Protein AF-A0A961IC25-F1 (afdb_monomer)

Mean predicted aligned error: 10.88 Å

Structure (mmCIF, N/CA/C/O backbone):
data_AF-A0A961IC25-F1
#
_entry.id   AF-A0A961IC25-F1
#
loop_
_atom_site.group_PDB
_atom_site.id
_atom_site.type_symbol
_atom_site.label_atom_id
_atom_site.label_alt_id
_atom_site.label_comp_id
_atom_site.label_asym_id
_atom_site.label_entity_id
_atom_site.label_seq_id
_atom_site.pdbx_PDB_ins_code
_atom_site.Cartn_x
_atom_site.Cartn_y
_atom_site.Cartn_z
_atom_site.occupancy
_atom_site.B_iso_or_equiv
_atom_site.auth_seq_id
_atom_site.auth_comp_id
_atom_site.auth_asym_id
_atom_site.auth_atom_id
_atom_site.pdbx_PDB_model_num
ATOM 1 N N . MET A 1 1 ? 51.598 15.477 44.877 1.00 35.56 1 MET A N 1
ATOM 2 C CA . MET A 1 1 ? 51.526 14.150 44.216 1.00 35.56 1 MET A CA 1
ATOM 3 C C . MET A 1 1 ? 50.672 13.229 45.080 1.00 35.56 1 MET A C 1
ATOM 5 O O . MET A 1 1 ? 50.809 13.358 46.282 1.00 35.56 1 MET A O 1
ATOM 9 N N . SER A 1 2 ? 49.861 12.345 44.473 1.00 30.73 2 SER A N 1
ATOM 10 C CA . SER A 1 2 ? 49.174 11.155 45.052 1.00 30.73 2 SER A CA 1
ATOM 11 C C . SER A 1 2 ? 48.308 11.332 46.328 1.00 30.73 2 SER A C 1
ATOM 13 O O . SER A 1 2 ? 48.779 11.825 47.337 1.00 30.73 2 SER A O 1
ATOM 15 N N . ALA A 1 3 ? 46.997 11.025 46.333 1.00 29.55 3 ALA A N 1
ATOM 16 C CA . ALA A 1 3 ? 46.368 9.680 46.259 1.00 29.55 3 ALA A CA 1
ATOM 17 C C . ALA A 1 3 ? 46.709 8.825 47.508 1.00 29.55 3 ALA A C 1
ATOM 19 O O . ALA A 1 3 ? 47.882 8.725 47.832 1.00 29.55 3 ALA A O 1
ATOM 20 N N . LYS A 1 4 ? 45.820 8.154 48.261 1.00 30.17 4 LYS A N 1
ATOM 21 C CA . LYS A 1 4 ? 44.437 7.609 48.127 1.00 30.17 4 LYS A CA 1
ATOM 22 C C . LYS A 1 4 ? 43.844 7.472 49.563 1.00 30.17 4 LYS A C 1
ATOM 24 O O . LYS A 1 4 ? 44.615 7.568 50.506 1.00 30.17 4 LYS A O 1
ATOM 29 N N . SER A 1 5 ? 42.568 7.181 49.858 1.00 30.42 5 SER A N 1
ATOM 30 C CA . SER A 1 5 ? 41.287 7.101 49.113 1.00 30.42 5 SER A CA 1
ATOM 31 C C . SER A 1 5 ? 40.130 6.889 50.111 1.00 30.42 5 SER A C 1
ATOM 33 O O . SER A 1 5 ? 40.341 6.208 51.110 1.00 30.42 5 SER A O 1
ATOM 35 N N . SER A 1 6 ? 38.904 7.333 49.805 1.00 28.69 6 SER A N 1
ATOM 36 C CA . SER A 1 6 ? 37.678 6.960 50.538 1.00 28.69 6 SER A CA 1
ATOM 37 C C . SER A 1 6 ? 36.823 5.965 49.739 1.00 28.69 6 SER A C 1
ATOM 39 O O . SER A 1 6 ? 36.589 6.138 48.542 1.00 28.69 6 SER A O 1
ATOM 41 N N . THR A 1 7 ? 36.353 4.899 50.389 1.00 30.69 7 THR A N 1
ATOM 42 C CA . THR A 1 7 ? 35.460 3.891 49.796 1.00 30.69 7 THR A CA 1
ATOM 43 C C . THR A 1 7 ? 34.004 4.336 49.896 1.00 30.69 7 THR A C 1
ATOM 45 O O . THR A 1 7 ? 33.362 4.193 50.934 1.00 30.69 7 THR A O 1
ATOM 48 N N . ALA A 1 8 ? 33.470 4.873 48.799 1.00 30.66 8 ALA A N 1
ATOM 49 C CA . ALA A 1 8 ? 32.062 5.239 48.703 1.00 30.66 8 ALA A CA 1
ATOM 50 C C . ALA A 1 8 ? 31.145 4.010 48.551 1.00 30.66 8 ALA A C 1
ATOM 52 O O . ALA A 1 8 ? 31.477 3.034 47.874 1.00 30.66 8 ALA A O 1
ATOM 53 N N . SER A 1 9 ? 29.963 4.115 49.162 1.00 28.19 9 SER A N 1
ATOM 54 C CA . SER A 1 9 ? 28.825 3.204 49.011 1.00 28.19 9 SER A CA 1
ATOM 55 C C . SER A 1 9 ? 28.542 2.857 47.542 1.00 28.19 9 SER A C 1
ATOM 57 O O . SER A 1 9 ? 28.433 3.746 46.697 1.00 28.19 9 SER A O 1
ATOM 59 N N . LYS A 1 10 ? 28.369 1.562 47.241 1.00 30.95 10 LYS A N 1
ATOM 60 C CA . LYS A 1 10 ? 27.842 1.109 45.947 1.00 30.95 10 LYS A CA 1
ATOM 61 C C . LYS A 1 10 ? 26.323 1.263 45.935 1.00 30.95 10 LYS A C 1
ATOM 63 O O . LYS A 1 10 ? 25.601 0.321 46.255 1.00 30.95 10 LYS A O 1
ATOM 68 N N . THR A 1 11 ? 25.839 2.424 45.512 1.00 32.59 11 THR A N 1
ATOM 69 C CA . THR A 1 11 ? 24.454 2.565 45.062 1.00 32.59 11 THR A CA 1
ATOM 70 C C . THR A 1 11 ? 24.251 1.763 43.775 1.00 32.59 11 THR A C 1
ATOM 72 O O . THR A 1 11 ? 24.915 1.986 42.762 1.00 32.59 11 THR A O 1
ATOM 75 N N . THR A 1 12 ? 23.328 0.803 43.807 1.00 32.41 12 THR A N 1
ATOM 76 C CA . THR A 1 12 ? 22.775 0.178 42.598 1.00 32.41 12 THR A CA 1
ATOM 77 C C . THR A 1 12 ? 22.109 1.254 41.738 1.00 32.41 12 THR A C 1
ATOM 79 O O . THR A 1 12 ? 21.195 1.908 42.241 1.00 32.41 12 THR A O 1
ATOM 82 N N . PRO A 1 13 ? 22.513 1.451 40.469 1.00 34.09 13 PRO A N 1
ATOM 83 C CA . PRO A 1 13 ? 21.798 2.351 39.577 1.00 34.09 13 PRO A CA 1
ATOM 84 C C . PRO A 1 13 ? 20.433 1.752 39.227 1.00 34.09 13 PRO A C 1
ATOM 86 O O . PRO A 1 13 ? 20.297 0.545 39.017 1.00 34.09 13 PRO A O 1
ATOM 89 N N . GLU A 1 14 ? 19.432 2.623 39.198 1.00 29.66 14 GLU A N 1
ATOM 90 C CA . GLU A 1 14 ? 18.018 2.273 39.141 1.00 29.66 14 GLU A CA 1
ATOM 91 C C . GLU A 1 14 ? 17.601 1.544 37.858 1.00 29.66 14 GLU A C 1
ATOM 93 O O . GLU A 1 14 ? 18.272 1.551 36.820 1.00 29.66 14 GLU A O 1
ATOM 98 N N . ASN A 1 15 ? 16.432 0.910 37.952 1.00 30.67 15 ASN A N 1
ATOM 99 C CA . ASN A 1 15 ? 15.798 0.187 36.862 1.00 30.67 15 ASN A CA 1
ATOM 100 C C . ASN A 1 15 ? 15.633 1.090 35.630 1.00 30.67 15 ASN A C 1
ATOM 102 O O . ASN A 1 15 ? 15.050 2.170 35.703 1.00 30.67 15 ASN A O 1
ATOM 106 N N . ARG A 1 16 ? 16.130 0.626 34.479 1.00 29.66 16 ARG A N 1
ATOM 107 C CA . ARG A 1 16 ? 16.124 1.388 33.225 1.00 29.66 16 ARG A CA 1
ATOM 108 C C . ARG A 1 16 ? 14.693 1.703 32.784 1.00 29.66 16 ARG A C 1
ATOM 110 O O . ARG A 1 16 ? 14.006 0.831 32.253 1.00 29.66 16 ARG A O 1
ATOM 117 N N . SER A 1 17 ? 14.288 2.966 32.896 1.00 32.09 17 SER A N 1
ATOM 118 C CA . SER A 1 17 ? 13.127 3.520 32.197 1.00 32.09 17 SER A CA 1
ATOM 119 C C . SER A 1 17 ? 13.402 3.533 30.687 1.00 32.09 17 SER A C 1
ATOM 121 O O . SER A 1 17 ? 13.887 4.501 30.106 1.00 32.09 17 SER A O 1
ATOM 123 N N . ALA A 1 18 ? 13.121 2.407 30.029 1.00 32.72 18 ALA A N 1
ATOM 124 C CA . ALA A 1 18 ? 13.482 2.145 28.634 1.00 32.72 18 ALA A CA 1
ATOM 125 C C . ALA A 1 18 ? 12.658 2.926 27.581 1.00 32.72 18 ALA A C 1
ATOM 127 O O . ALA A 1 18 ? 12.583 2.496 26.434 1.00 32.72 18 ALA A O 1
ATOM 128 N N . PHE A 1 19 ? 12.082 4.075 27.950 1.00 34.06 19 PHE A N 1
ATOM 129 C CA . PHE A 1 19 ? 11.429 5.026 27.046 1.00 34.06 19 PHE A CA 1
ATOM 130 C C . PHE A 1 19 ? 11.709 6.478 27.467 1.00 34.06 19 PHE A C 1
ATOM 132 O O . PHE A 1 19 ? 10.804 7.251 27.768 1.00 34.06 19 PHE A O 1
ATOM 139 N N . MET A 1 20 ? 12.986 6.876 27.440 1.00 28.19 20 MET A N 1
ATOM 140 C CA . MET A 1 20 ? 13.296 8.288 27.206 1.00 28.19 20 MET A CA 1
ATOM 141 C C . MET A 1 20 ? 12.837 8.660 25.792 1.00 28.19 20 MET A C 1
ATOM 143 O O . MET A 1 20 ? 13.240 8.007 24.825 1.00 28.19 20 MET A O 1
ATOM 147 N N . TYR A 1 21 ? 12.050 9.729 25.666 1.00 32.66 21 TYR A N 1
ATOM 148 C CA . TYR A 1 21 ? 11.809 10.391 24.385 1.00 32.66 21 TYR A CA 1
ATOM 149 C C . TYR A 1 21 ? 13.150 10.773 23.743 1.00 32.66 21 TYR A C 1
ATOM 151 O O . TYR A 1 21 ? 13.911 11.534 24.344 1.00 32.66 21 TYR A O 1
ATOM 159 N N . PRO A 1 22 ? 13.465 10.318 22.519 1.00 38.06 22 PRO A N 1
ATOM 160 C CA . PRO A 1 22 ? 14.620 10.829 21.815 1.00 38.06 22 PRO A CA 1
ATOM 161 C C . PRO A 1 22 ? 14.230 12.110 21.070 1.00 38.06 22 PRO A C 1
ATOM 163 O O . PRO A 1 22 ? 13.580 12.048 20.026 1.00 38.06 22 PRO A O 1
ATOM 166 N N . GLU A 1 23 ? 14.838 13.236 21.447 1.00 31.34 23 GLU A N 1
ATOM 167 C CA . GLU A 1 23 ? 15.063 14.403 20.562 1.00 31.34 23 GLU A CA 1
ATOM 168 C C . GLU A 1 23 ? 15.969 14.064 19.348 1.00 31.34 23 GLU A C 1
ATOM 170 O O . GLU A 1 23 ? 16.487 14.917 18.633 1.00 31.34 23 GLU A O 1
ATOM 175 N N . ARG A 1 24 ? 16.156 12.769 19.075 1.00 31.22 24 ARG A N 1
ATOM 176 C CA . ARG A 1 24 ? 16.817 12.191 17.912 1.00 31.22 24 ARG A CA 1
ATOM 177 C C . ARG A 1 24 ? 15.795 11.592 16.948 1.00 31.22 24 ARG A C 1
ATOM 179 O O . ARG A 1 24 ? 16.041 10.529 16.382 1.00 31.22 24 ARG A O 1
ATOM 186 N N . MET A 1 25 ? 14.711 12.315 16.651 1.00 35.00 25 MET A N 1
ATOM 187 C CA . MET A 1 25 ? 13.945 12.106 15.411 1.00 35.00 25 MET A CA 1
ATOM 188 C C . MET A 1 25 ? 14.748 12.543 14.168 1.00 35.00 25 MET A C 1
ATOM 190 O O . MET A 1 25 ? 14.257 13.253 13.289 1.00 35.00 25 MET A O 1
ATOM 194 N N . ARG A 1 26 ? 15.97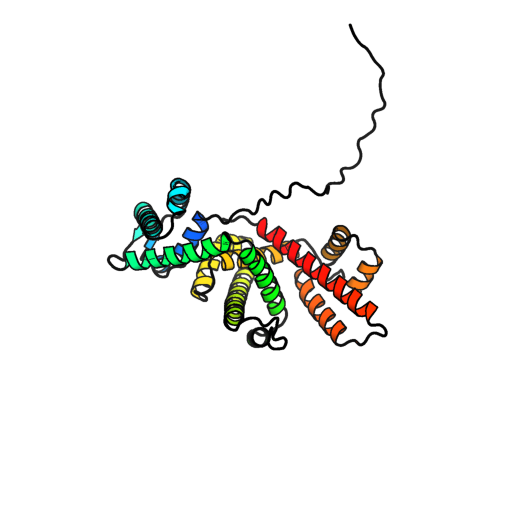0 12.012 14.003 1.00 31.92 26 ARG A N 1
ATOM 195 C CA . ARG A 1 26 ? 16.457 11.724 12.654 1.00 31.92 26 ARG A CA 1
ATOM 196 C C . ARG A 1 26 ? 15.529 10.650 12.110 1.00 31.92 26 ARG A C 1
ATOM 198 O O . ARG A 1 26 ? 15.723 9.468 12.380 1.00 31.92 26 ARG A O 1
ATOM 205 N N . ARG A 1 27 ? 14.511 11.090 11.365 1.00 34.72 27 ARG A N 1
ATOM 206 C CA . ARG A 1 27 ? 13.625 10.243 10.568 1.00 34.72 27 ARG A CA 1
ATOM 207 C C . ARG A 1 27 ? 14.474 9.384 9.627 1.00 34.72 27 ARG A C 1
ATOM 209 O O . ARG A 1 27 ? 14.640 9.724 8.459 1.00 34.72 27 ARG A O 1
ATOM 216 N N . ARG A 1 28 ? 14.946 8.226 10.094 1.00 34.81 28 ARG A N 1
ATOM 217 C CA . ARG A 1 28 ? 15.226 7.085 9.220 1.00 34.81 28 ARG A CA 1
ATOM 218 C C . ARG A 1 28 ? 13.882 6.516 8.769 1.00 34.81 28 ARG A C 1
ATOM 220 O O . ARG A 1 28 ? 13.545 5.380 9.076 1.00 34.81 28 ARG A O 1
ATOM 227 N N . ARG A 1 29 ? 13.143 7.318 7.986 1.00 42.50 29 ARG A N 1
ATOM 228 C CA . ARG A 1 29 ? 12.333 6.746 6.914 1.00 42.50 29 ARG A CA 1
ATOM 229 C C . ARG A 1 29 ? 13.305 5.845 6.167 1.00 42.50 29 ARG A C 1
ATOM 231 O O . ARG A 1 29 ? 14.337 6.334 5.703 1.00 42.50 29 ARG A O 1
ATOM 238 N N . ILE A 1 30 ? 13.030 4.545 6.119 1.00 42.53 30 ILE A N 1
ATOM 239 C CA . ILE A 1 30 ? 13.712 3.685 5.159 1.00 42.53 30 ILE A CA 1
ATOM 240 C C . ILE A 1 30 ? 13.280 4.246 3.811 1.00 42.53 30 ILE A C 1
ATOM 242 O O . ILE A 1 30 ? 12.116 4.108 3.431 1.00 42.53 30 ILE A O 1
ATOM 246 N N . GLY A 1 31 ? 14.180 5.001 3.176 1.00 51.00 31 GLY A N 1
ATOM 247 C CA . GLY A 1 31 ? 13.888 5.662 1.915 1.00 51.00 31 GLY A CA 1
ATOM 248 C C . GLY A 1 31 ? 13.385 4.625 0.912 1.00 51.00 31 GLY A C 1
ATOM 249 O O . GLY A 1 31 ? 13.828 3.472 0.969 1.00 51.00 31 GLY A O 1
ATOM 250 N N . PRO A 1 32 ? 12.440 4.987 0.031 1.00 62.50 32 PRO A N 1
ATOM 251 C CA . PRO A 1 32 ? 12.055 4.100 -1.055 1.00 62.50 32 PRO A CA 1
ATOM 252 C C . PRO A 1 32 ? 13.323 3.697 -1.814 1.00 62.50 32 PRO A C 1
ATOM 254 O O . PRO A 1 32 ? 14.075 4.553 -2.274 1.00 62.50 32 PRO A O 1
ATOM 257 N N . ASP A 1 33 ? 13.586 2.394 -1.904 1.00 80.06 33 ASP A N 1
ATOM 258 C CA . ASP A 1 33 ? 14.683 1.882 -2.720 1.00 80.06 33 ASP A CA 1
ATOM 259 C C . ASP A 1 33 ? 14.319 2.150 -4.184 1.00 80.06 33 ASP A C 1
ATOM 261 O O . ASP A 1 33 ? 13.458 1.478 -4.756 1.00 80.06 33 ASP A O 1
ATOM 265 N N . MET A 1 34 ? 14.919 3.194 -4.758 1.00 83.25 34 MET A N 1
ATOM 266 C CA . MET A 1 34 ? 14.577 3.693 -6.089 1.00 83.25 34 MET A CA 1
ATOM 267 C C . MET A 1 34 ? 14.920 2.678 -7.189 1.00 83.25 34 MET A C 1
ATOM 269 O O . MET A 1 34 ? 14.166 2.546 -8.155 1.00 83.25 34 MET A O 1
ATOM 273 N N . ALA A 1 35 ? 15.972 1.874 -6.990 1.00 85.50 35 ALA A N 1
ATOM 274 C CA . ALA A 1 35 ? 16.305 0.757 -7.871 1.00 85.50 35 ALA A CA 1
ATOM 275 C C . ALA A 1 35 ? 15.190 -0.299 -7.856 1.00 85.50 35 ALA A C 1
ATOM 277 O O . ALA A 1 35 ? 14.742 -0.773 -8.903 1.00 85.50 35 ALA A O 1
ATOM 278 N N . LEU A 1 36 ? 14.704 -0.641 -6.659 1.00 86.88 36 LEU A N 1
ATOM 279 C CA . LEU A 1 36 ? 13.611 -1.594 -6.471 1.00 86.88 36 LEU A CA 1
ATOM 280 C C . LEU A 1 36 ? 12.266 -1.052 -6.980 1.00 86.88 36 LEU A C 1
ATOM 282 O O . LEU A 1 36 ? 11.461 -1.819 -7.511 1.00 86.88 36 LEU A O 1
ATOM 286 N N . LEU A 1 37 ? 12.035 0.259 -6.874 1.00 88.31 37 LEU A N 1
ATOM 287 C CA . LEU A 1 37 ? 10.879 0.934 -7.462 1.00 88.31 37 LEU A CA 1
ATOM 288 C C . LEU A 1 37 ? 10.890 0.805 -8.989 1.00 88.31 37 LEU A C 1
ATOM 290 O O . LEU A 1 37 ? 9.909 0.319 -9.553 1.00 88.31 37 LEU A O 1
ATOM 294 N N . LEU A 1 38 ? 11.994 1.169 -9.656 1.00 90.69 38 LEU A N 1
ATOM 295 C CA . LEU A 1 38 ? 12.100 1.014 -11.109 1.00 90.69 38 LEU A CA 1
ATOM 296 C C . LEU A 1 38 ? 11.979 -0.458 -11.524 1.00 90.69 38 LEU A C 1
ATOM 298 O O . LEU A 1 38 ? 11.269 -0.762 -12.480 1.00 90.69 38 LEU A O 1
ATOM 302 N N . TRP A 1 39 ? 12.607 -1.378 -10.786 1.00 91.25 39 TRP A N 1
ATOM 303 C CA . TRP A 1 39 ? 12.471 -2.816 -11.020 1.00 91.25 39 TRP A CA 1
ATOM 304 C C . TRP A 1 39 ? 11.007 -3.273 -10.975 1.00 91.25 39 TRP A C 1
ATOM 306 O O . TRP A 1 39 ? 10.553 -3.968 -11.882 1.00 91.25 39 TRP A O 1
ATOM 316 N N . ARG A 1 40 ? 10.232 -2.862 -9.964 1.00 91.00 40 ARG A N 1
ATOM 317 C CA . ARG A 1 40 ? 8.807 -3.218 -9.883 1.00 91.00 40 ARG A CA 1
ATOM 318 C C . ARG A 1 40 ? 7.990 -2.552 -10.995 1.00 91.00 40 ARG A C 1
ATOM 320 O O . ARG A 1 40 ? 7.158 -3.219 -11.599 1.00 91.00 40 ARG A O 1
ATOM 327 N N . ILE A 1 41 ? 8.266 -1.289 -11.333 1.00 93.19 41 ILE A N 1
ATOM 328 C CA . ILE A 1 41 ? 7.631 -0.583 -12.465 1.00 93.19 41 ILE A CA 1
ATOM 329 C C . ILE A 1 41 ? 7.918 -1.277 -13.805 1.00 93.19 41 ILE A C 1
ATOM 331 O O . ILE A 1 41 ? 7.046 -1.308 -14.673 1.00 93.19 41 ILE A O 1
ATOM 335 N N . LEU A 1 42 ? 9.100 -1.873 -13.964 1.00 93.19 42 LEU A N 1
ATOM 336 C CA . LEU A 1 42 ? 9.455 -2.712 -15.106 1.00 93.19 42 LEU A CA 1
ATOM 337 C C . LEU A 1 42 ? 8.660 -4.033 -15.094 1.00 93.19 42 LEU A C 1
ATOM 339 O O . LEU A 1 42 ? 8.036 -4.373 -16.095 1.00 93.19 42 LEU A O 1
ATOM 343 N N . GLN A 1 43 ? 8.617 -4.746 -13.964 1.00 91.62 43 GLN A N 1
ATOM 344 C CA . GLN A 1 43 ? 7.922 -6.039 -13.837 1.00 91.62 43 GLN A CA 1
ATOM 345 C C . GLN A 1 43 ? 6.406 -5.975 -14.093 1.00 91.62 43 GLN A C 1
ATOM 347 O O . GLN A 1 43 ? 5.830 -6.950 -14.571 1.00 91.62 43 GLN A O 1
ATOM 352 N N . VAL A 1 44 ? 5.746 -4.843 -13.817 1.00 91.56 44 VAL A N 1
ATOM 353 C CA . VAL A 1 44 ? 4.304 -4.678 -14.097 1.00 91.56 44 VAL A CA 1
ATOM 354 C C . VAL A 1 44 ? 3.978 -4.422 -15.576 1.00 91.56 44 VAL A C 1
ATOM 356 O O . VAL A 1 44 ? 2.802 -4.417 -15.939 1.00 91.56 44 VAL A O 1
ATOM 359 N N . GLN A 1 45 ? 4.971 -4.192 -16.444 1.00 93.12 45 GLN A N 1
ATOM 360 C CA . GLN A 1 45 ? 4.709 -3.912 -17.859 1.00 93.12 45 GLN A CA 1
ATOM 361 C C . GLN A 1 45 ? 4.227 -5.170 -18.608 1.00 93.12 45 GLN A C 1
ATOM 363 O O . GLN A 1 45 ? 4.784 -6.252 -18.397 1.00 93.12 45 GLN A O 1
ATOM 368 N N . PRO A 1 46 ? 3.257 -5.054 -19.540 1.00 91.69 46 PRO A N 1
ATOM 369 C CA . PRO A 1 46 ? 2.812 -6.172 -20.375 1.00 91.69 46 PRO A CA 1
ATOM 370 C C . PRO A 1 46 ? 3.965 -6.913 -21.057 1.00 91.69 46 PRO A C 1
ATOM 372 O O . PRO A 1 46 ? 4.088 -8.119 -20.909 1.00 91.69 46 PRO A O 1
ATOM 375 N N . GLU A 1 47 ? 4.881 -6.183 -21.689 1.00 93.88 47 GLU A N 1
ATOM 376 C CA . GLU A 1 47 ? 6.010 -6.717 -22.451 1.00 93.88 47 GLU A CA 1
ATOM 377 C C . GLU A 1 47 ? 6.954 -7.582 -21.601 1.00 93.88 47 GLU A C 1
ATOM 379 O O . GLU A 1 47 ? 7.572 -8.507 -22.126 1.00 93.88 47 GLU A O 1
ATOM 384 N N . VAL A 1 48 ? 7.065 -7.309 -20.296 1.00 91.88 48 VAL A N 1
ATOM 385 C CA . VAL A 1 48 ? 7.898 -8.101 -19.378 1.00 91.88 48 VAL A CA 1
ATOM 386 C C . VAL A 1 48 ? 7.186 -9.390 -18.969 1.00 91.88 48 VAL A C 1
ATOM 388 O O . VAL A 1 48 ? 7.797 -10.457 -18.969 1.00 91.88 48 VAL A O 1
ATOM 391 N N . ARG A 1 49 ? 5.876 -9.319 -18.705 1.00 86.94 49 ARG A N 1
ATOM 392 C CA . ARG A 1 49 ? 5.042 -10.488 -18.372 1.00 86.94 49 ARG A CA 1
ATOM 393 C C . ARG A 1 49 ? 4.872 -11.438 -19.561 1.00 86.94 49 ARG A C 1
ATOM 395 O O . ARG A 1 49 ? 4.929 -12.648 -19.381 1.00 86.94 49 ARG A O 1
ATOM 402 N N . ASP A 1 50 ? 4.767 -10.891 -20.771 1.00 90.06 50 ASP A N 1
ATOM 403 C CA . ASP A 1 50 ? 4.725 -11.638 -22.035 1.00 90.06 50 ASP A CA 1
ATOM 404 C C . ASP A 1 50 ? 6.083 -12.283 -22.398 1.00 90.06 50 ASP A C 1
ATOM 406 O O . ASP A 1 50 ? 6.210 -12.924 -23.441 1.00 90.06 50 ASP A O 1
ATOM 410 N N . GLY A 1 51 ? 7.145 -12.043 -21.616 1.00 89.50 51 GLY A N 1
ATOM 411 C CA . GLY A 1 51 ? 8.504 -12.503 -21.918 1.00 89.50 51 GLY A CA 1
ATOM 412 C C . GLY A 1 51 ? 9.158 -11.822 -23.130 1.00 89.50 51 GLY A C 1
ATOM 413 O O . GLY A 1 51 ? 10.214 -12.263 -23.588 1.00 89.50 51 GLY A O 1
ATOM 414 N N . ARG A 1 52 ? 8.563 -10.740 -23.657 1.00 93.19 52 ARG A N 1
ATOM 415 C CA . ARG A 1 52 ? 9.128 -9.922 -24.748 1.00 93.19 52 ARG A CA 1
ATOM 416 C C . ARG A 1 52 ? 10.289 -9.049 -24.268 1.00 93.19 52 ARG A C 1
ATOM 418 O O . ARG A 1 52 ? 11.150 -8.693 -25.069 1.00 93.19 52 ARG A O 1
ATOM 425 N N . VAL A 1 53 ? 10.342 -8.743 -22.972 1.00 93.94 53 VAL A N 1
ATOM 426 C CA . VAL A 1 53 ? 11.484 -8.126 -22.287 1.00 93.94 53 VAL A CA 1
ATOM 427 C C . VAL A 1 53 ? 11.836 -8.964 -21.062 1.00 93.94 53 VAL A C 1
ATOM 429 O O . VAL A 1 53 ? 11.006 -9.179 -20.187 1.00 93.94 53 VAL A O 1
ATOM 432 N N . HIS A 1 54 ? 13.080 -9.420 -20.975 1.00 92.88 54 HIS A N 1
ATOM 433 C CA . HIS A 1 54 ? 13.591 -10.191 -19.845 1.00 92.88 54 HIS A CA 1
ATOM 434 C C . HIS A 1 54 ? 14.822 -9.495 -19.270 1.00 92.88 54 HIS A C 1
ATOM 436 O O . HIS A 1 54 ? 15.761 -9.224 -20.010 1.00 92.88 54 HIS A O 1
ATOM 442 N N . VAL A 1 55 ? 14.836 -9.207 -17.967 1.00 91.06 55 VAL A N 1
ATOM 443 C CA . VAL A 1 55 ? 15.927 -8.480 -17.295 1.00 91.06 55 VAL A CA 1
ATOM 444 C C . VAL A 1 55 ? 16.319 -9.208 -16.011 1.00 91.06 55 VAL A C 1
ATOM 446 O O . VAL A 1 55 ? 15.461 -9.623 -15.233 1.00 91.06 55 VAL A O 1
ATOM 449 N N . MET A 1 56 ? 17.621 -9.359 -15.776 1.00 90.81 56 MET A N 1
ATOM 450 C CA . MET A 1 56 ? 18.177 -10.085 -14.634 1.00 90.81 56 MET A CA 1
ATOM 451 C C . MET A 1 56 ? 18.155 -9.218 -13.368 1.00 90.81 56 MET A C 1
ATOM 453 O O . MET A 1 56 ? 19.021 -8.360 -13.195 1.00 90.81 56 MET A O 1
ATOM 457 N N . ARG A 1 57 ? 17.196 -9.477 -12.460 1.00 89.25 57 ARG A N 1
ATOM 458 C CA . ARG A 1 57 ? 16.931 -8.692 -11.230 1.00 89.25 57 ARG A CA 1
ATOM 459 C C . ARG A 1 57 ? 18.189 -8.205 -10.514 1.00 89.25 57 ARG A C 1
ATOM 461 O O . ARG A 1 57 ? 18.368 -7.007 -10.336 1.00 89.25 57 ARG A O 1
ATOM 468 N N . ASN A 1 58 ? 19.059 -9.125 -10.104 1.00 88.81 58 ASN A N 1
ATOM 469 C CA . ASN A 1 58 ? 20.193 -8.794 -9.238 1.00 88.81 58 ASN A CA 1
ATOM 470 C C . ASN A 1 58 ? 21.250 -7.941 -9.954 1.00 88.81 58 ASN A C 1
ATOM 472 O O . ASN A 1 58 ? 21.822 -7.046 -9.338 1.00 88.81 58 ASN A O 1
ATOM 476 N N . ALA A 1 59 ? 21.482 -8.190 -11.246 1.00 87.06 59 ALA A N 1
ATOM 477 C CA . ALA A 1 59 ? 22.419 -7.408 -12.047 1.00 87.06 59 ALA A CA 1
ATOM 478 C C . ALA A 1 59 ? 21.860 -6.001 -12.318 1.00 87.06 59 ALA A C 1
ATOM 480 O O . ALA A 1 59 ? 22.538 -5.013 -12.064 1.00 87.06 59 ALA A O 1
ATOM 481 N N . PHE A 1 60 ? 20.583 -5.913 -12.705 1.00 89.12 60 PHE A N 1
ATOM 482 C CA . PHE A 1 60 ? 19.874 -4.647 -12.895 1.00 89.12 60 PHE A CA 1
ATOM 483 C C . PHE A 1 60 ? 19.856 -3.782 -11.626 1.00 89.12 60 PHE A C 1
ATOM 485 O O . PHE A 1 60 ? 20.210 -2.609 -11.682 1.00 89.12 60 PHE A O 1
ATOM 492 N N . LEU A 1 61 ? 19.487 -4.355 -10.473 1.00 88.62 61 LEU A N 1
ATOM 493 C CA . LEU A 1 61 ? 19.447 -3.631 -9.196 1.00 88.62 61 LEU A CA 1
ATOM 494 C C . LEU A 1 61 ? 20.835 -3.171 -8.741 1.00 88.62 61 LEU A C 1
ATOM 496 O O . LEU A 1 61 ? 20.947 -2.098 -8.153 1.00 88.62 61 LEU A O 1
ATOM 500 N N . LYS A 1 62 ? 21.880 -3.968 -8.999 1.00 86.38 62 LYS A N 1
ATOM 501 C CA . LYS A 1 62 ? 23.260 -3.572 -8.712 1.00 86.38 62 LYS A CA 1
ATOM 502 C C . LYS A 1 62 ? 23.659 -2.380 -9.585 1.00 86.38 62 LYS A C 1
ATOM 504 O O . LYS A 1 62 ? 23.959 -1.322 -9.049 1.00 86.38 62 LYS A O 1
ATOM 509 N N . SER A 1 63 ? 23.575 -2.518 -10.906 1.00 84.81 63 SER A N 1
ATOM 510 C CA . SER A 1 63 ? 24.015 -1.469 -11.829 1.00 84.81 63 SER A CA 1
ATOM 511 C C . SER A 1 63 ? 23.167 -0.201 -11.779 1.00 84.81 63 SER A C 1
ATOM 513 O O . SER A 1 63 ? 23.692 0.866 -12.052 1.00 84.81 63 SER A O 1
ATOM 515 N N . PHE A 1 64 ? 21.894 -0.273 -11.374 1.00 85.44 64 PHE A N 1
ATOM 516 C CA . PHE A 1 64 ? 21.129 0.932 -11.046 1.00 85.44 64 PHE A CA 1
ATOM 517 C C . PHE A 1 64 ? 21.789 1.702 -9.892 1.00 85.44 64 PHE A C 1
ATOM 519 O O . PHE A 1 64 ? 22.022 2.899 -10.005 1.00 85.44 64 PHE A O 1
ATOM 526 N N . ARG A 1 65 ? 22.099 1.019 -8.780 1.00 84.25 65 ARG A N 1
ATOM 527 C CA . ARG A 1 65 ? 22.687 1.646 -7.581 1.00 84.25 65 ARG A CA 1
ATOM 528 C C . ARG A 1 65 ? 24.109 2.150 -7.828 1.00 84.25 65 ARG A C 1
ATOM 530 O O . ARG A 1 65 ? 24.489 3.170 -7.266 1.00 84.25 65 ARG A O 1
ATOM 537 N N . ASP A 1 66 ? 24.860 1.468 -8.690 1.00 80.50 66 ASP A N 1
ATOM 538 C CA . ASP A 1 66 ? 26.194 1.895 -9.126 1.00 80.50 66 ASP A CA 1
ATOM 539 C C . ASP A 1 66 ? 26.139 3.132 -10.069 1.00 80.50 66 ASP A C 1
ATOM 541 O O . ASP A 1 66 ? 27.162 3.780 -10.277 1.00 80.50 66 ASP A O 1
ATOM 545 N N . SER A 1 67 ? 24.960 3.492 -10.604 1.00 71.12 67 SER A N 1
ATOM 546 C CA . SER A 1 67 ? 24.723 4.622 -11.532 1.00 71.12 67 SER A CA 1
ATOM 547 C C . SER A 1 67 ? 23.702 5.656 -11.011 1.00 71.12 67 SER A C 1
ATOM 549 O O . SER A 1 67 ? 23.102 6.392 -11.795 1.00 71.12 67 SER A O 1
ATOM 551 N N . ASP A 1 68 ? 23.484 5.728 -9.693 1.00 64.44 68 ASP A N 1
ATOM 552 C CA . ASP A 1 68 ? 22.400 6.512 -9.064 1.00 64.44 68 ASP A CA 1
ATOM 553 C C . ASP A 1 68 ? 22.439 8.023 -9.404 1.00 64.44 68 ASP A C 1
ATOM 555 O O . ASP A 1 68 ? 21.397 8.665 -9.538 1.00 64.44 68 ASP A O 1
ATOM 559 N N . ALA A 1 69 ? 23.634 8.583 -9.637 1.00 54.19 69 ALA A N 1
ATOM 560 C CA . ALA A 1 69 ? 23.816 9.981 -10.040 1.00 54.19 69 ALA A CA 1
ATOM 561 C C . ALA A 1 69 ? 23.178 10.289 -11.409 1.00 54.19 69 ALA A C 1
ATOM 563 O O . ALA A 1 69 ? 22.377 11.220 -11.523 1.00 54.19 69 ALA A O 1
ATOM 564 N N . ASP A 1 70 ? 23.443 9.459 -12.421 1.00 58.03 70 ASP A N 1
ATOM 565 C CA . ASP A 1 70 ? 22.945 9.640 -13.794 1.00 58.03 70 ASP A CA 1
ATOM 566 C C . ASP A 1 70 ? 21.431 9.367 -13.908 1.00 58.03 70 ASP A C 1
ATOM 568 O O . ASP A 1 70 ? 20.773 9.713 -14.892 1.00 58.03 70 ASP A O 1
ATOM 572 N N . LEU A 1 71 ? 20.860 8.708 -12.897 1.00 61.28 71 LEU A N 1
ATOM 573 C CA . LEU A 1 71 ? 19.441 8.354 -12.801 1.00 61.28 71 LEU A CA 1
ATOM 574 C C . LEU A 1 71 ? 18.639 9.370 -11.968 1.00 61.28 71 LEU A C 1
ATOM 576 O O . LEU A 1 71 ? 17.418 9.237 -11.838 1.00 61.28 71 LEU A O 1
ATOM 580 N N . SER A 1 72 ? 19.311 10.404 -11.448 1.00 60.59 72 SER A N 1
ATOM 581 C CA . SER A 1 72 ? 18.689 11.583 -10.837 1.00 60.59 72 SER A CA 1
ATOM 582 C C . SER A 1 72 ? 18.301 12.669 -11.856 1.00 60.59 72 SER A C 1
ATOM 584 O O . SER A 1 72 ? 17.481 13.536 -11.544 1.00 60.59 72 SER A O 1
ATOM 586 N N . GLU A 1 73 ? 18.848 12.613 -13.077 1.00 64.19 73 GLU A N 1
ATOM 587 C CA . GLU A 1 73 ? 18.534 13.551 -14.159 1.00 64.19 73 GLU A CA 1
ATOM 588 C C . GLU A 1 73 ? 17.087 13.412 -14.672 1.00 64.19 73 GLU A C 1
ATOM 590 O O . GLU A 1 73 ? 16.446 12.367 -14.555 1.00 64.19 73 GLU A O 1
ATOM 595 N N . TYR A 1 74 ? 16.560 14.466 -15.305 1.00 67.25 74 TYR A N 1
ATOM 596 C CA . TYR A 1 74 ? 15.216 14.474 -15.896 1.00 67.25 74 TYR A CA 1
ATOM 597 C C . TYR A 1 74 ? 15.254 14.569 -17.427 1.00 67.25 74 TYR A C 1
ATOM 599 O O . TYR A 1 74 ? 16.078 15.271 -18.003 1.00 67.25 74 TYR A O 1
ATOM 607 N N . GLY A 1 75 ? 14.289 13.923 -18.092 1.00 71.81 75 GLY A N 1
ATOM 608 C CA . GLY A 1 75 ? 14.096 14.013 -19.546 1.00 71.81 75 GLY A CA 1
ATOM 609 C C . GLY A 1 75 ? 14.804 12.902 -20.325 1.00 71.81 75 GLY A C 1
ATOM 610 O O . GLY A 1 75 ? 14.740 11.725 -19.954 1.00 71.81 75 GLY A O 1
ATOM 611 N N . ASP A 1 76 ? 15.444 13.265 -21.435 1.00 80.19 76 ASP A N 1
ATOM 612 C CA . ASP A 1 76 ? 16.000 12.298 -22.388 1.00 80.19 76 ASP A CA 1
ATOM 613 C C . ASP A 1 76 ? 17.171 11.500 -21.812 1.00 80.19 76 ASP A C 1
ATOM 615 O O . ASP A 1 76 ? 17.325 10.324 -22.140 1.00 80.19 76 ASP A O 1
ATOM 619 N N . ALA A 1 77 ? 17.964 12.090 -20.912 1.00 82.88 77 ALA A N 1
ATOM 620 C CA . ALA A 1 77 ? 19.056 11.394 -20.240 1.00 82.88 77 ALA A CA 1
ATOM 621 C C . ALA A 1 77 ? 18.552 10.200 -19.414 1.00 82.88 77 ALA A C 1
ATOM 623 O O . ALA A 1 77 ? 18.950 9.070 -19.684 1.00 82.88 77 ALA A O 1
ATOM 624 N N . LEU A 1 78 ? 17.567 10.409 -18.533 1.00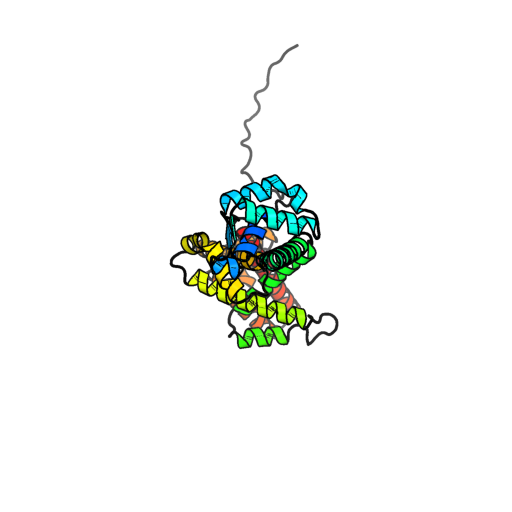 84.00 78 LEU A N 1
ATOM 625 C CA . LEU A 1 78 ? 16.912 9.336 -17.775 1.00 84.00 78 LEU A CA 1
ATOM 626 C C . LEU A 1 78 ? 16.336 8.240 -18.686 1.00 84.00 78 LEU A C 1
ATOM 628 O O . LEU A 1 78 ? 16.440 7.051 -18.390 1.00 84.00 78 LEU A O 1
ATOM 632 N N . THR A 1 79 ? 15.752 8.633 -19.820 1.00 87.94 79 THR A N 1
ATOM 633 C CA . THR A 1 79 ? 15.209 7.695 -20.814 1.00 87.94 79 THR A CA 1
ATOM 634 C C . THR A 1 79 ? 16.325 6.851 -21.448 1.00 87.94 79 THR A C 1
ATOM 636 O O . THR A 1 79 ? 16.197 5.629 -21.539 1.00 87.94 79 THR A O 1
ATOM 639 N N . ARG A 1 80 ? 17.455 7.466 -21.826 1.00 87.88 80 ARG A N 1
ATOM 640 C CA . ARG A 1 80 ? 18.643 6.760 -22.345 1.00 87.88 80 ARG A CA 1
ATOM 641 C C . ARG A 1 80 ? 19.280 5.848 -21.294 1.00 87.88 80 ARG A C 1
ATOM 643 O O . ARG A 1 80 ? 19.640 4.721 -21.625 1.00 87.88 80 ARG A O 1
ATOM 650 N N . ASN A 1 81 ? 19.358 6.287 -20.043 1.00 87.56 81 ASN A N 1
ATOM 651 C CA . ASN A 1 81 ? 19.992 5.539 -18.957 1.00 87.56 81 ASN A CA 1
ATOM 652 C C . ASN A 1 81 ? 19.158 4.301 -18.581 1.00 87.56 81 ASN A C 1
ATOM 654 O O . ASN A 1 81 ? 19.697 3.199 -18.484 1.00 87.56 81 ASN A O 1
ATOM 658 N N . ILE A 1 82 ? 17.826 4.427 -18.516 1.00 89.62 82 ILE A N 1
ATOM 659 C CA . ILE A 1 82 ? 16.919 3.280 -18.338 1.00 89.62 82 ILE A CA 1
ATOM 660 C C . ILE A 1 82 ? 16.984 2.323 -19.546 1.00 89.62 82 ILE A C 1
ATOM 662 O O . ILE A 1 82 ? 17.054 1.107 -19.352 1.00 89.62 82 ILE A O 1
ATOM 666 N N . ALA A 1 83 ? 17.038 2.832 -20.785 1.00 91.31 83 ALA A N 1
ATOM 667 C CA . ALA A 1 83 ? 17.257 1.998 -21.975 1.00 91.31 83 ALA A CA 1
ATOM 668 C C . ALA A 1 83 ? 18.585 1.218 -21.911 1.00 91.31 83 ALA A C 1
ATOM 670 O O . ALA A 1 83 ? 18.615 0.030 -22.243 1.00 91.31 83 ALA A O 1
ATOM 671 N N . GLY A 1 84 ? 19.664 1.874 -21.472 1.00 89.94 84 GLY A N 1
ATOM 672 C CA . GLY A 1 84 ? 20.979 1.272 -21.263 1.00 89.94 84 GLY A CA 1
ATOM 673 C C . GLY A 1 84 ? 20.938 0.153 -20.225 1.00 89.94 84 GLY A C 1
ATOM 674 O O . GLY A 1 84 ? 21.329 -0.970 -20.530 1.00 89.94 84 GLY A O 1
ATOM 675 N N . LEU A 1 85 ? 20.373 0.412 -19.041 1.00 88.75 85 LEU A N 1
ATOM 676 C CA . LEU A 1 85 ? 20.229 -0.591 -17.978 1.00 88.75 85 LEU A CA 1
ATOM 677 C C . LEU A 1 85 ? 19.478 -1.847 -18.442 1.00 88.75 85 LEU A C 1
ATOM 679 O O . LEU A 1 85 ? 19.913 -2.958 -18.137 1.00 88.75 85 LEU A O 1
ATOM 683 N N . ILE A 1 86 ? 18.377 -1.681 -19.185 1.00 91.19 86 ILE A N 1
ATOM 684 C CA . ILE A 1 86 ? 17.562 -2.793 -19.704 1.00 91.19 86 ILE A CA 1
ATOM 685 C C . ILE A 1 86 ? 18.339 -3.618 -20.742 1.00 91.19 86 ILE A C 1
ATOM 687 O O . ILE A 1 86 ? 18.255 -4.845 -20.725 1.00 91.19 86 ILE A O 1
ATOM 691 N N . ARG A 1 87 ? 19.112 -2.967 -21.623 1.00 91.38 87 ARG A N 1
ATOM 692 C CA . ARG A 1 87 ? 19.927 -3.643 -22.649 1.00 91.38 87 ARG A CA 1
ATOM 693 C C . ARG A 1 87 ? 21.148 -4.351 -22.067 1.00 91.38 87 ARG A C 1
ATOM 695 O O . ARG A 1 87 ? 21.411 -5.486 -22.445 1.00 91.38 87 ARG A O 1
ATOM 702 N N . SER A 1 88 ? 21.857 -3.726 -21.130 1.00 88.69 88 SER A N 1
ATOM 703 C CA . SER A 1 88 ? 23.064 -4.301 -20.518 1.00 88.69 88 SER A CA 1
ATOM 704 C C . SER A 1 88 ? 22.771 -5.488 -19.593 1.00 88.69 88 SER A C 1
ATOM 706 O O . SER A 1 88 ? 23.632 -6.341 -19.401 1.00 88.69 88 SER A O 1
ATOM 708 N N . HIS A 1 89 ? 21.557 -5.574 -19.034 1.00 88.81 89 HIS A N 1
ATOM 709 C CA . HIS A 1 89 ? 21.182 -6.591 -18.039 1.00 88.81 89 HIS A CA 1
ATOM 710 C C . HIS A 1 89 ? 20.015 -7.477 -18.483 1.00 88.81 89 HIS A C 1
ATOM 712 O O . HIS A 1 89 ? 19.375 -8.127 -17.651 1.00 88.81 89 HIS A O 1
ATOM 718 N N . GLY A 1 90 ? 19.713 -7.506 -19.781 1.00 87.06 90 GLY A N 1
ATOM 719 C CA . GLY A 1 90 ? 18.519 -8.160 -20.290 1.00 87.06 90 GLY A CA 1
ATOM 720 C C . GLY A 1 90 ? 18.533 -8.475 -21.779 1.00 87.06 90 GLY A C 1
ATOM 721 O O . GLY A 1 90 ? 19.543 -8.377 -22.470 1.00 87.06 90 GLY A O 1
ATOM 722 N N . ARG A 1 91 ? 17.373 -8.912 -22.264 1.00 87.81 91 ARG A N 1
ATOM 723 C CA . ARG A 1 91 ? 17.067 -9.193 -23.668 1.00 87.81 91 ARG A CA 1
ATOM 724 C C . ARG A 1 91 ? 15.697 -8.607 -23.977 1.00 87.81 91 ARG A C 1
ATOM 726 O O . ARG A 1 91 ? 14.751 -8.828 -23.224 1.00 87.81 91 ARG A O 1
ATOM 733 N N . GLU A 1 92 ? 15.584 -7.896 -25.089 1.00 90.88 92 GLU A N 1
ATOM 734 C CA . GLU A 1 92 ? 14.329 -7.322 -25.576 1.00 90.88 92 GLU A CA 1
ATOM 735 C C . GLU A 1 92 ? 14.030 -7.824 -26.993 1.00 90.88 92 GLU A C 1
ATOM 737 O O . GLU A 1 92 ? 14.941 -8.084 -27.780 1.00 90.88 92 GLU A O 1
ATOM 742 N N . ARG A 1 93 ? 12.744 -8.034 -27.281 1.00 90.62 93 ARG A N 1
ATOM 743 C CA . ARG A 1 93 ? 12.204 -8.489 -28.571 1.00 90.62 93 ARG A CA 1
ATOM 744 C C . ARG A 1 93 ? 11.136 -7.513 -29.082 1.00 90.62 93 ARG A C 1
ATOM 746 O O . ARG A 1 93 ? 10.129 -7.932 -29.647 1.00 90.62 93 ARG A O 1
ATOM 753 N N . LEU A 1 94 ? 11.316 -6.221 -28.811 1.00 89.12 94 LEU A N 1
ATOM 754 C CA . LEU A 1 94 ? 10.383 -5.146 -29.158 1.00 89.12 94 LEU A CA 1
ATOM 755 C C . LEU A 1 94 ? 10.826 -4.374 -30.403 1.00 89.12 94 LEU A C 1
ATOM 757 O O . LEU A 1 94 ? 9.985 -3.824 -31.113 1.00 89.12 94 LEU A O 1
ATOM 761 N N . GLY A 1 95 ? 12.132 -4.319 -30.683 1.00 88.62 95 GLY A N 1
ATOM 762 C CA . GLY A 1 95 ? 12.663 -3.679 -31.887 1.00 88.62 95 GLY A CA 1
ATOM 763 C C . GLY A 1 95 ? 12.246 -2.208 -31.976 1.00 88.62 95 GLY A C 1
ATOM 764 O O . GLY A 1 95 ? 12.691 -1.381 -31.182 1.00 88.62 95 GLY A O 1
ATOM 765 N N . ARG A 1 96 ? 11.363 -1.864 -32.926 1.00 87.06 96 ARG A N 1
ATOM 766 C CA . ARG A 1 96 ? 10.864 -0.482 -33.092 1.00 87.06 96 ARG A CA 1
ATOM 767 C C . ARG A 1 96 ? 10.034 0.010 -31.898 1.00 87.06 96 ARG A C 1
ATOM 769 O O . ARG A 1 96 ? 10.078 1.199 -31.595 1.00 87.06 96 ARG A O 1
ATOM 776 N N . ASP A 1 97 ? 9.332 -0.874 -31.187 1.00 91.69 97 ASP A N 1
ATOM 777 C CA . ASP A 1 97 ? 8.515 -0.487 -30.027 1.00 91.69 97 ASP A CA 1
ATOM 778 C C . ASP A 1 97 ? 9.325 -0.328 -28.728 1.00 91.69 97 ASP A C 1
ATOM 780 O O . ASP A 1 97 ? 8.804 0.200 -27.743 1.00 91.69 97 ASP A O 1
ATOM 784 N N . PHE A 1 98 ? 10.616 -0.694 -28.718 1.00 92.56 98 PHE A N 1
ATOM 785 C CA . PHE A 1 98 ? 11.475 -0.569 -27.534 1.00 92.56 98 PHE A CA 1
ATOM 786 C C . PHE A 1 98 ? 11.534 0.870 -26.996 1.00 92.56 98 PHE A C 1
ATOM 788 O O . PHE A 1 98 ? 11.458 1.086 -25.789 1.00 92.56 98 PHE A O 1
ATOM 795 N N . SER A 1 99 ? 11.599 1.872 -27.881 1.00 90.75 99 SER A N 1
ATOM 796 C CA . SER A 1 99 ? 11.611 3.286 -27.479 1.00 90.75 99 SER A CA 1
ATOM 797 C C . SER A 1 99 ? 10.330 3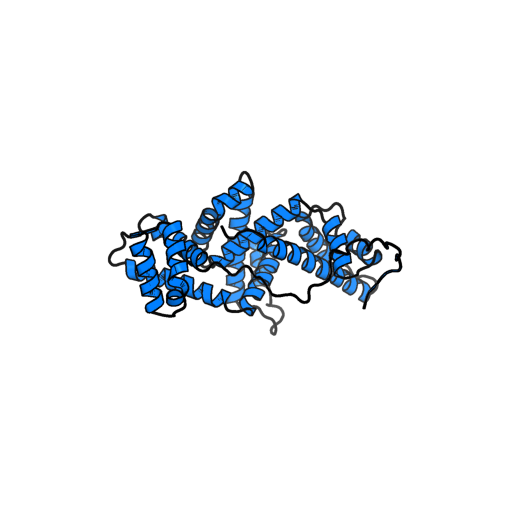.682 -26.729 1.00 90.75 99 SER A C 1
ATOM 799 O O . SER A 1 99 ? 10.409 4.269 -25.651 1.00 90.75 99 SER A O 1
ATOM 801 N N . ARG A 1 100 ? 9.153 3.278 -27.232 1.00 92.94 100 ARG A N 1
ATOM 802 C CA . ARG A 1 100 ? 7.852 3.539 -26.585 1.00 92.94 100 ARG A CA 1
ATOM 803 C C . ARG A 1 100 ? 7.742 2.849 -25.227 1.00 92.94 100 ARG A C 1
ATOM 805 O O . ARG A 1 100 ? 7.248 3.447 -24.272 1.00 92.94 100 ARG A O 1
ATOM 812 N N . PHE A 1 101 ? 8.221 1.608 -25.140 1.00 94.81 101 PHE A N 1
ATOM 813 C CA . PHE A 1 101 ? 8.287 0.845 -23.895 1.00 94.81 101 PHE A CA 1
ATOM 814 C C . PHE A 1 101 ? 9.132 1.566 -22.835 1.00 94.81 101 PHE A C 1
ATOM 816 O O . PHE A 1 101 ? 8.641 1.809 -21.731 1.00 94.81 101 PHE A O 1
ATOM 823 N N . VAL A 1 102 ? 10.356 1.984 -23.182 1.00 93.81 102 VAL A N 1
ATOM 824 C CA . VAL A 1 102 ? 11.228 2.716 -22.250 1.00 93.81 102 VAL A CA 1
ATOM 825 C C . VAL A 1 102 ? 10.604 4.050 -21.845 1.00 93.81 102 VAL A C 1
ATOM 827 O O . VAL A 1 102 ? 10.507 4.314 -20.652 1.00 93.81 102 VAL A O 1
ATOM 830 N N . MET A 1 103 ? 10.093 4.854 -22.787 1.00 92.00 103 MET A N 1
ATOM 831 C CA . MET A 1 103 ? 9.424 6.126 -22.465 1.00 92.00 103 MET A CA 1
ATOM 832 C C . MET A 1 103 ? 8.281 5.947 -21.454 1.00 92.00 103 MET A C 1
ATOM 834 O O . MET A 1 103 ? 8.126 6.763 -20.543 1.00 92.00 103 MET A O 1
ATOM 838 N N . ARG A 1 104 ? 7.496 4.867 -21.571 1.00 92.75 104 ARG A N 1
ATOM 839 C CA . ARG A 1 104 ? 6.413 4.558 -20.629 1.00 92.75 104 ARG A CA 1
ATOM 840 C C . ARG A 1 104 ? 6.947 4.154 -19.252 1.00 92.75 104 ARG A C 1
ATOM 842 O O . ARG A 1 104 ? 6.460 4.677 -18.251 1.00 92.75 104 ARG A O 1
ATOM 849 N N . VAL A 1 105 ? 7.970 3.297 -19.190 1.00 93.44 105 VAL A N 1
ATOM 850 C CA . VAL A 1 105 ? 8.655 2.926 -17.935 1.00 93.44 105 VAL A CA 1
ATOM 851 C C . VAL A 1 105 ? 9.232 4.168 -17.241 1.00 93.44 105 VAL A C 1
ATOM 853 O O . VAL A 1 105 ? 8.954 4.392 -16.063 1.00 93.44 105 VAL A O 1
ATOM 856 N N . THR A 1 106 ? 9.946 5.023 -17.977 1.00 92.00 106 THR A N 1
ATOM 857 C CA . THR A 1 106 ? 10.507 6.289 -17.483 1.00 92.00 106 THR A CA 1
ATOM 858 C C . THR A 1 106 ? 9.421 7.250 -16.993 1.00 92.00 106 THR A C 1
ATOM 860 O O . THR A 1 106 ? 9.566 7.848 -15.928 1.00 92.00 106 THR A O 1
ATOM 863 N N . SER A 1 107 ? 8.306 7.378 -17.721 1.00 90.31 107 SER A N 1
ATOM 864 C CA . SER A 1 107 ? 7.168 8.220 -17.327 1.00 90.31 107 SER A CA 1
ATOM 865 C C . SER A 1 107 ? 6.528 7.751 -16.013 1.00 90.31 107 SER A C 1
ATOM 867 O O . SER A 1 107 ? 6.307 8.561 -15.108 1.00 90.31 107 SER A O 1
ATOM 869 N N . HIS A 1 108 ? 6.299 6.440 -15.863 1.00 90.00 108 HIS A N 1
ATOM 870 C CA . HIS A 1 108 ? 5.803 5.853 -14.615 1.00 90.00 108 HIS A CA 1
ATOM 871 C C . HIS A 1 108 ? 6.784 6.083 -13.458 1.00 90.00 108 HIS A C 1
ATOM 873 O O . HIS A 1 108 ? 6.374 6.563 -12.403 1.00 90.00 108 HIS A O 1
ATOM 879 N N . TYR A 1 109 ? 8.074 5.807 -13.669 1.00 90.50 109 TYR A N 1
ATOM 880 C CA . TYR A 1 109 ? 9.114 5.985 -12.657 1.00 90.50 109 TYR A CA 1
ATOM 881 C C . TYR A 1 109 ? 9.215 7.437 -12.174 1.00 90.50 109 TYR A C 1
ATOM 883 O O . TYR A 1 109 ? 9.123 7.687 -10.973 1.00 90.50 109 TYR A O 1
ATOM 891 N N . ARG A 1 110 ? 9.271 8.407 -13.096 1.00 87.19 110 ARG A N 1
ATOM 892 C CA . ARG A 1 110 ? 9.296 9.841 -12.765 1.00 87.19 110 ARG A CA 1
ATOM 893 C C . ARG A 1 110 ? 8.057 10.278 -11.978 1.00 87.19 110 ARG A C 1
ATOM 895 O O . ARG A 1 110 ? 8.174 11.058 -11.036 1.00 87.19 110 ARG A O 1
ATOM 902 N N . ARG A 1 111 ? 6.866 9.788 -12.342 1.00 86.69 111 ARG A N 1
ATOM 903 C CA . ARG A 1 111 ? 5.612 10.105 -11.635 1.00 86.69 111 ARG A CA 1
ATOM 904 C C . ARG A 1 111 ? 5.646 9.637 -10.178 1.00 86.69 111 ARG A C 1
ATOM 906 O O . ARG A 1 111 ? 5.174 10.358 -9.304 1.00 86.69 111 ARG A O 1
ATOM 913 N N . GLU A 1 112 ? 6.201 8.454 -9.924 1.00 87.75 112 GLU A N 1
ATOM 914 C CA . GLU A 1 112 ? 6.313 7.897 -8.572 1.00 87.75 112 GLU A CA 1
ATOM 915 C C . GLU A 1 112 ? 7.449 8.566 -7.780 1.00 87.75 112 GLU A C 1
ATOM 917 O O . GLU A 1 112 ? 7.236 8.959 -6.637 1.00 87.75 112 GLU A O 1
ATOM 922 N N . GLN A 1 113 ? 8.596 8.851 -8.403 1.00 84.19 113 GLN A N 1
ATOM 923 C CA . GLN A 1 113 ? 9.677 9.650 -7.808 1.00 84.19 113 GLN A CA 1
ATOM 924 C C . GLN A 1 113 ? 9.185 11.031 -7.334 1.00 84.19 113 GLN A C 1
ATOM 926 O O . GLN A 1 113 ? 9.433 11.405 -6.191 1.00 84.19 113 GLN A O 1
ATOM 931 N N . LEU A 1 114 ? 8.407 11.747 -8.158 1.00 80.31 114 LEU A N 1
ATOM 932 C CA . LEU A 1 114 ? 7.816 13.048 -7.804 1.00 80.31 114 LEU A CA 1
ATOM 933 C C . LEU A 1 114 ? 6.774 12.978 -6.673 1.00 80.31 114 LEU A C 1
ATOM 935 O O . LEU A 1 114 ? 6.463 14.000 -6.063 1.00 80.31 114 LEU A O 1
ATOM 939 N N . MET A 1 115 ? 6.191 11.807 -6.392 1.00 78.44 115 MET A N 1
ATOM 940 C CA . MET A 1 115 ? 5.390 11.610 -5.179 1.00 78.44 115 MET A CA 1
ATOM 941 C C . MET A 1 115 ? 6.293 11.501 -3.948 1.00 78.44 115 MET A C 1
ATOM 943 O O . MET A 1 115 ? 6.021 12.112 -2.920 1.00 78.44 115 MET A O 1
ATOM 947 N N . LEU A 1 116 ? 7.367 10.725 -4.068 1.00 77.31 116 LEU A N 1
ATOM 948 C CA . LEU A 1 116 ? 8.262 10.361 -2.972 1.00 77.31 116 LEU A CA 1
ATOM 949 C C . LEU A 1 116 ? 9.124 11.530 -2.475 1.00 77.31 116 LEU A C 1
ATOM 951 O O . LEU A 1 116 ? 9.494 11.559 -1.302 1.00 77.31 116 LEU A O 1
ATOM 955 N N . THR A 1 117 ? 9.410 12.504 -3.340 1.00 73.38 117 THR A N 1
ATOM 956 C CA . THR A 1 117 ? 10.131 13.738 -2.987 1.00 73.38 117 THR A CA 1
ATOM 957 C C . THR A 1 117 ? 9.285 14.762 -2.225 1.00 73.38 117 THR A C 1
ATOM 959 O O . THR A 1 117 ? 9.847 15.696 -1.661 1.00 73.38 117 THR A O 1
ATOM 962 N N . ASP A 1 118 ? 7.956 14.621 -2.197 1.00 72.06 118 ASP A N 1
ATOM 963 C CA . ASP A 1 118 ? 7.027 15.599 -1.617 1.00 72.06 118 ASP A CA 1
ATOM 964 C C . ASP A 1 118 ? 6.472 15.104 -0.258 1.00 72.06 118 ASP A C 1
ATOM 966 O O . ASP A 1 118 ? 5.674 14.158 -0.206 1.00 72.06 118 ASP A O 1
ATOM 970 N N . PRO A 1 119 ? 6.848 15.733 0.876 1.00 62.81 119 PRO A N 1
ATOM 971 C CA . PRO A 1 119 ? 6.364 15.337 2.196 1.00 62.81 119 PRO A CA 1
ATOM 972 C C . PRO A 1 119 ? 4.841 15.413 2.367 1.00 62.81 119 PRO A C 1
ATOM 974 O O . PRO A 1 119 ? 4.299 14.627 3.147 1.00 62.81 119 PRO A O 1
ATOM 977 N N . ALA A 1 120 ? 4.153 16.316 1.658 1.00 62.56 120 ALA A N 1
ATOM 978 C CA . ALA A 1 120 ? 2.700 16.459 1.738 1.00 62.56 120 ALA A CA 1
ATOM 979 C C . ALA A 1 120 ? 1.982 15.309 1.016 1.00 62.56 120 ALA A C 1
ATOM 981 O O . ALA A 1 120 ? 0.971 14.806 1.507 1.00 62.56 120 ALA A O 1
ATOM 982 N N . ARG A 1 121 ? 2.545 14.816 -0.097 1.00 66.50 121 ARG A N 1
ATOM 983 C CA . ARG A 1 121 ? 2.037 13.616 -0.789 1.00 66.50 121 ARG A CA 1
ATOM 984 C C . ARG A 1 121 ? 2.244 12.346 0.024 1.00 66.50 121 ARG A C 1
ATOM 986 O O . ARG A 1 121 ? 1.389 11.473 0.013 1.00 66.50 121 ARG A O 1
ATOM 993 N N . LEU A 1 122 ? 3.336 12.246 0.780 1.00 62.09 122 LEU A N 1
ATOM 994 C CA . LEU A 1 122 ? 3.515 11.125 1.705 1.00 62.09 122 LEU A CA 1
ATOM 995 C C . LEU A 1 122 ? 2.470 11.156 2.836 1.00 62.09 122 LEU A C 1
ATOM 997 O O . LEU A 1 122 ? 1.891 10.121 3.147 1.00 62.09 122 LEU A O 1
ATOM 1001 N N . MET A 1 123 ? 2.142 12.336 3.376 1.00 55.81 123 MET A N 1
ATOM 1002 C CA . MET A 1 123 ? 1.048 12.484 4.350 1.00 55.81 123 MET A CA 1
ATOM 1003 C C . MET A 1 123 ? -0.328 12.122 3.756 1.00 55.81 123 MET A C 1
ATOM 1005 O O . MET A 1 123 ? -1.171 11.559 4.457 1.00 55.81 123 MET A O 1
ATOM 1009 N N . SER A 1 124 ? -0.567 12.392 2.466 1.00 65.75 124 SER A N 1
ATOM 1010 C CA . SER A 1 124 ? -1.828 12.008 1.817 1.00 65.75 124 SER A CA 1
ATOM 1011 C C . SER A 1 124 ? -1.980 10.492 1.631 1.00 65.75 124 SER A C 1
ATOM 1013 O O . SER A 1 124 ? -3.114 10.014 1.606 1.00 65.75 124 SER A O 1
ATOM 1015 N N . LEU A 1 125 ? -0.887 9.716 1.596 1.00 68.62 125 LEU A N 1
ATOM 1016 C CA . LEU A 1 125 ? -0.948 8.247 1.614 1.00 68.62 125 LEU A CA 1
ATOM 1017 C C . LEU A 1 125 ? -1.447 7.702 2.955 1.00 68.62 125 LEU A C 1
ATOM 1019 O O . LEU A 1 125 ? -2.252 6.773 2.975 1.00 68.62 125 LEU A O 1
ATOM 1023 N N . ASP A 1 126 ? -1.020 8.286 4.072 1.00 64.25 126 ASP A N 1
ATOM 1024 C CA . ASP A 1 126 ? -1.457 7.844 5.400 1.00 64.25 126 ASP A CA 1
ATOM 1025 C C . ASP A 1 126 ? -2.956 8.115 5.600 1.00 64.25 126 ASP A C 1
ATOM 1027 O O . ASP A 1 126 ? -3.692 7.254 6.091 1.00 64.25 126 ASP A O 1
ATOM 1031 N N . ILE A 1 127 ? -3.434 9.271 5.123 1.00 68.00 127 ILE A N 1
ATOM 1032 C CA . ILE A 1 127 ? -4.864 9.605 5.060 1.00 68.00 127 ILE A CA 1
ATOM 1033 C C . ILE A 1 127 ? -5.596 8.625 4.129 1.00 68.00 127 ILE A C 1
ATOM 1035 O O . ILE A 1 127 ? -6.605 8.048 4.531 1.00 68.00 127 ILE A O 1
ATOM 1039 N N . LEU A 1 128 ? -5.071 8.364 2.925 1.00 74.31 128 LEU A N 1
ATOM 1040 C CA . LEU A 1 128 ? -5.638 7.406 1.969 1.00 74.31 128 LEU A CA 1
ATOM 1041 C C . LEU A 1 128 ? -5.805 6.012 2.592 1.00 74.31 128 LEU A C 1
ATOM 1043 O O . LEU A 1 128 ? -6.873 5.411 2.464 1.00 74.31 128 LEU A O 1
ATOM 1047 N N . PHE A 1 129 ? -4.796 5.498 3.300 1.00 70.94 129 PHE A N 1
ATOM 1048 C CA . PHE A 1 129 ? -4.885 4.192 3.953 1.00 70.94 129 PHE A CA 1
ATOM 1049 C C . PHE A 1 129 ? -5.846 4.189 5.138 1.00 70.94 129 PHE A C 1
ATOM 1051 O O . PHE A 1 129 ? -6.584 3.216 5.288 1.00 70.94 129 PHE A O 1
ATOM 1058 N N . GLN A 1 130 ? -5.921 5.267 5.923 1.00 70.69 130 GLN A N 1
ATOM 1059 C CA . GLN A 1 130 ? -6.951 5.427 6.954 1.00 70.69 130 GLN A CA 1
ATOM 1060 C C . GLN A 1 130 ? -8.361 5.414 6.346 1.00 70.69 130 GLN A C 1
ATOM 1062 O O . GLN A 1 130 ? -9.220 4.665 6.814 1.00 70.69 130 GLN A O 1
ATOM 1067 N N . THR A 1 131 ? -8.603 6.172 5.271 1.00 73.06 131 THR A N 1
ATOM 1068 C CA . THR A 1 131 ? -9.903 6.220 4.582 1.00 73.06 131 THR A CA 1
ATOM 1069 C C . THR A 1 131 ? -10.272 4.866 3.976 1.00 73.06 131 THR A C 1
ATOM 1071 O O . THR A 1 131 ? -11.365 4.367 4.235 1.00 73.06 131 THR A O 1
ATOM 1074 N N . ILE A 1 132 ? -9.359 4.221 3.242 1.00 75.12 132 ILE A N 1
ATOM 1075 C CA . ILE A 1 132 ? -9.556 2.869 2.693 1.00 75.12 132 ILE A CA 1
ATOM 1076 C C . ILE A 1 132 ? -9.891 1.880 3.809 1.00 75.12 132 ILE A C 1
ATOM 1078 O O . ILE A 1 132 ? -10.857 1.126 3.701 1.00 75.12 132 ILE A O 1
ATOM 1082 N N . GLN A 1 133 ? -9.132 1.901 4.905 1.00 68.25 133 GLN A N 1
ATOM 1083 C CA . GLN A 1 133 ? -9.346 0.987 6.020 1.00 68.25 133 GLN A CA 1
ATOM 1084 C C . GLN A 1 133 ? -10.704 1.222 6.686 1.00 68.25 133 GLN A C 1
ATOM 1086 O O . GLN A 1 133 ? -11.380 0.238 6.964 1.00 68.25 133 GLN A O 1
ATOM 1091 N N . LEU A 1 134 ? -11.152 2.473 6.863 1.00 68.69 134 LEU A N 1
ATOM 1092 C CA . LEU A 1 134 ? -12.501 2.795 7.352 1.00 68.69 134 LEU A CA 1
ATOM 1093 C C . LEU A 1 134 ? -13.609 2.279 6.418 1.00 68.69 134 LEU A C 1
ATOM 1095 O O . LEU A 1 134 ? -14.608 1.735 6.893 1.00 68.69 134 LEU A O 1
ATOM 1099 N N . LEU A 1 135 ? -13.423 2.405 5.102 1.00 69.12 135 LEU A N 1
ATOM 1100 C CA . LEU A 1 135 ? -14.369 1.925 4.090 1.00 69.12 135 LEU A CA 1
ATOM 1101 C C . LEU A 1 135 ? -14.478 0.390 4.071 1.00 69.12 135 LEU A C 1
ATOM 1103 O O . LEU A 1 135 ? -15.564 -0.139 3.856 1.00 69.12 135 LEU A O 1
ATOM 1107 N N . THR A 1 136 ? -13.396 -0.346 4.361 1.00 65.12 136 THR A N 1
ATOM 1108 C CA . THR A 1 136 ? -13.418 -1.826 4.366 1.00 65.12 136 THR A CA 1
ATOM 1109 C C . THR A 1 136 ? -14.190 -2.477 5.526 1.00 65.12 136 THR A C 1
ATOM 1111 O O . THR A 1 136 ? -14.328 -3.696 5.541 1.00 65.12 136 THR A O 1
ATOM 1114 N N . LEU A 1 137 ? -14.683 -1.717 6.513 1.00 60.03 137 LEU A N 1
ATOM 1115 C CA . LEU A 1 137 ? -15.041 -2.276 7.830 1.00 60.03 137 LEU A CA 1
ATOM 1116 C C . LEU A 1 137 ? -16.344 -3.056 7.944 1.00 60.03 137 LEU A C 1
ATOM 1118 O O . LEU A 1 137 ? -16.530 -3.699 8.967 1.00 60.03 137 LEU A O 1
ATOM 1122 N N . ASN A 1 138 ? -17.256 -2.899 6.990 1.00 51.38 138 ASN A N 1
ATOM 1123 C CA . ASN A 1 138 ? -18.496 -3.662 6.787 1.00 51.38 138 ASN A CA 1
ATOM 1124 C C . ASN A 1 138 ? -19.268 -2.870 5.730 1.00 51.38 138 ASN A C 1
ATOM 1126 O O . ASN A 1 138 ? -20.106 -2.031 6.071 1.00 51.38 138 ASN A O 1
ATOM 1130 N N . ALA A 1 139 ? -18.858 -3.015 4.478 1.00 57.09 139 ALA A N 1
ATOM 1131 C CA . ALA A 1 139 ? -19.517 -2.406 3.338 1.00 57.09 139 ALA A CA 1
ATOM 1132 C C . ALA A 1 139 ? -19.422 -3.377 2.163 1.00 57.09 139 ALA A C 1
ATOM 1134 O O . ALA A 1 139 ? -18.368 -3.994 1.957 1.00 57.09 139 ALA A O 1
ATOM 1135 N N . THR A 1 140 ? -20.491 -3.504 1.379 1.00 68.25 140 THR A N 1
ATOM 1136 C CA . THR A 1 140 ? -20.347 -4.040 0.020 1.00 68.25 140 THR A CA 1
ATOM 1137 C C . THR A 1 140 ? -19.445 -3.100 -0.790 1.00 68.25 140 THR A C 1
ATOM 1139 O O . THR A 1 140 ? -19.182 -1.961 -0.388 1.00 68.25 140 THR A O 1
ATOM 1142 N N . MET A 1 141 ? -18.935 -3.563 -1.935 1.00 74.38 141 MET A N 1
ATOM 1143 C CA . MET A 1 141 ? -18.146 -2.686 -2.809 1.00 74.38 141 MET A CA 1
ATOM 1144 C C . MET A 1 141 ? -18.966 -1.444 -3.202 1.00 74.38 141 MET A C 1
ATOM 1146 O O . MET A 1 141 ? -18.450 -0.330 -3.166 1.00 74.38 141 MET A O 1
ATOM 1150 N N . ASP A 1 142 ? -20.261 -1.643 -3.443 1.00 75.06 142 ASP A N 1
ATOM 1151 C CA . ASP A 1 142 ? -21.218 -0.613 -3.838 1.00 75.06 142 ASP A CA 1
ATOM 1152 C C . ASP A 1 142 ? -21.522 0.367 -2.693 1.00 75.06 142 ASP A C 1
ATOM 1154 O O . ASP A 1 142 ? -21.561 1.574 -2.910 1.00 75.06 142 ASP A O 1
ATOM 1158 N N . GLU A 1 143 ? -21.671 -0.103 -1.449 1.00 74.06 143 GLU A N 1
ATOM 1159 C CA . GLU A 1 143 ? -21.825 0.772 -0.276 1.00 74.06 143 GLU A CA 1
ATOM 1160 C C . GLU A 1 143 ? -20.586 1.644 -0.038 1.00 74.06 143 GLU A C 1
ATOM 1162 O O . GLU A 1 143 ? -20.713 2.835 0.249 1.00 74.06 143 GLU A O 1
ATOM 1167 N N . ALA A 1 144 ? -19.384 1.076 -0.166 1.00 76.25 144 ALA A N 1
ATOM 1168 C CA . ALA A 1 144 ? -18.145 1.828 0.004 1.00 76.25 144 ALA A CA 1
ATOM 1169 C C . ALA A 1 144 ? -17.963 2.876 -1.104 1.00 76.25 144 ALA A C 1
ATOM 1171 O O . ALA A 1 144 ? -17.577 4.010 -0.821 1.00 76.25 144 ALA A O 1
ATOM 1172 N N . GLU A 1 145 ? -18.284 2.530 -2.350 1.00 78.56 145 GLU A N 1
ATOM 1173 C CA . GLU A 1 145 ? -18.251 3.466 -3.476 1.00 78.56 145 GLU A CA 1
ATOM 1174 C C . GLU A 1 145 ? -19.313 4.560 -3.343 1.00 78.56 145 GLU A C 1
ATOM 1176 O O . GLU A 1 145 ? -18.983 5.733 -3.512 1.00 78.56 145 GLU A O 1
ATOM 1181 N N . ASN A 1 146 ? -20.536 4.219 -2.930 1.00 79.12 146 ASN A N 1
ATOM 1182 C CA . ASN A 1 146 ? -21.575 5.197 -2.609 1.00 79.12 146 ASN A CA 1
ATOM 1183 C C . ASN A 1 146 ? -21.124 6.161 -1.507 1.00 79.12 146 ASN A C 1
ATOM 1185 O O . ASN A 1 146 ? -21.298 7.369 -1.660 1.00 79.12 146 ASN A O 1
ATOM 1189 N N . VAL A 1 147 ? -20.488 5.670 -0.434 1.00 77.44 147 VAL A N 1
ATOM 1190 C CA . VAL A 1 147 ? -19.891 6.552 0.580 1.00 77.44 147 VAL A CA 1
ATOM 1191 C C . VAL A 1 147 ? -18.863 7.475 -0.070 1.00 77.44 147 VAL A C 1
ATOM 1193 O O . VAL A 1 147 ? -19.004 8.686 0.076 1.00 77.44 147 VAL A O 1
ATOM 1196 N N . ILE A 1 148 ? -17.889 6.949 -0.829 1.00 79.94 148 ILE A N 1
ATOM 1197 C CA . ILE A 1 148 ? -16.855 7.766 -1.490 1.00 79.94 148 ILE A CA 1
ATOM 1198 C C . ILE A 1 148 ? -17.476 8.870 -2.353 1.00 79.94 148 ILE A C 1
ATOM 1200 O O . ILE A 1 148 ? -17.061 10.020 -2.219 1.00 79.94 148 ILE A O 1
ATOM 1204 N N . GLN A 1 149 ? -18.477 8.555 -3.186 1.00 78.38 149 GLN A N 1
ATOM 1205 C CA . GLN A 1 149 ? -19.118 9.534 -4.075 1.00 78.38 149 GLN A CA 1
ATOM 1206 C C . GLN A 1 149 ? -19.756 10.710 -3.323 1.00 78.38 149 GLN A C 1
ATOM 1208 O O . GLN A 1 149 ? -19.775 11.826 -3.841 1.00 78.38 149 GLN A O 1
ATOM 1213 N N . HIS A 1 150 ? -20.202 10.491 -2.084 1.00 75.19 150 HIS A N 1
ATOM 1214 C CA . HIS A 1 150 ? -20.841 11.514 -1.260 1.00 75.19 150 HIS A CA 1
ATOM 1215 C C . HIS A 1 150 ? -19.887 12.201 -0.258 1.00 75.19 150 HIS A C 1
ATOM 1217 O O . HIS A 1 150 ? -20.277 13.211 0.337 1.00 75.19 150 HIS A O 1
ATOM 1223 N N . ILE A 1 151 ? -18.629 11.754 -0.088 1.00 73.06 151 ILE A N 1
ATOM 1224 C CA . ILE A 1 151 ? -17.657 12.453 0.779 1.00 73.06 151 ILE A CA 1
ATOM 1225 C C . ILE A 1 151 ? -17.397 13.874 0.248 1.00 73.06 151 ILE A C 1
ATOM 1227 O O . ILE A 1 151 ? -17.071 14.083 -0.922 1.00 73.06 151 ILE A O 1
ATOM 1231 N N . GLY A 1 152 ? -17.512 14.861 1.143 1.00 65.12 152 GLY A N 1
ATOM 1232 C CA . GLY A 1 152 ? -17.235 16.274 0.861 1.00 65.12 152 GLY A CA 1
ATOM 1233 C C . GLY A 1 152 ? -18.339 17.010 0.093 1.00 65.12 152 GLY A C 1
ATOM 1234 O O . GLY A 1 152 ? -18.234 18.214 -0.092 1.00 65.12 152 GLY A O 1
ATOM 1235 N N . THR A 1 153 ? -19.418 16.336 -0.316 1.00 66.25 153 THR A N 1
ATOM 1236 C CA . THR A 1 153 ? -20.523 16.971 -1.067 1.00 66.25 153 THR A CA 1
ATOM 1237 C C . THR A 1 153 ? -21.383 17.917 -0.220 1.00 66.25 153 THR A C 1
ATOM 1239 O O . THR A 1 153 ? -22.048 18.790 -0.762 1.00 66.25 153 THR A O 1
ATOM 1242 N N . HIS A 1 154 ? -21.358 17.764 1.108 1.00 58.88 154 HIS A N 1
ATOM 1243 C CA . HIS A 1 154 ? -22.193 18.524 2.049 1.00 58.88 154 HIS A CA 1
ATOM 1244 C C . HIS A 1 154 ? -21.510 19.795 2.599 1.00 58.88 154 HIS A C 1
ATOM 1246 O O . HIS A 1 154 ? -22.137 20.551 3.335 1.00 58.88 154 HIS A O 1
ATOM 1252 N N . TYR A 1 155 ? -20.235 20.038 2.266 1.00 57.06 155 TYR A N 1
ATOM 1253 C CA . TYR A 1 155 ? -19.457 21.180 2.762 1.00 57.06 155 TYR A CA 1
ATOM 1254 C C . TYR A 1 155 ? -18.630 21.804 1.621 1.00 57.06 155 TYR A C 1
ATOM 1256 O O . TYR A 1 155 ? -17.559 21.288 1.299 1.00 57.06 155 TYR A O 1
ATOM 1264 N N . PRO A 1 156 ? -19.081 22.921 1.013 1.00 54.25 156 PRO A N 1
ATOM 1265 C CA . PRO A 1 156 ? -18.434 23.495 -0.174 1.00 54.25 156 PRO A CA 1
ATOM 1266 C C . PRO A 1 156 ? -16.961 23.880 0.029 1.00 54.25 156 PRO A C 1
ATOM 1268 O O . PRO A 1 156 ? -16.144 23.694 -0.862 1.00 54.25 156 PRO A O 1
ATOM 1271 N N . ALA A 1 157 ? -16.603 24.377 1.218 1.00 52.12 157 ALA A N 1
ATOM 1272 C CA . ALA A 1 157 ? -15.246 24.832 1.538 1.00 52.12 157 ALA A CA 1
ATOM 1273 C C . ALA A 1 157 ? -14.237 23.696 1.818 1.00 52.12 157 ALA A C 1
ATOM 1275 O O . ALA A 1 157 ? -13.048 23.957 1.977 1.00 52.12 157 ALA A O 1
ATOM 1276 N N . SER A 1 158 ? -14.694 22.444 1.903 1.00 54.25 158 SER A N 1
ATOM 1277 C CA . SER A 1 158 ? -13.865 21.259 2.176 1.00 54.25 158 SER A CA 1
ATOM 1278 C C . SER A 1 158 ? -14.190 20.094 1.232 1.00 54.25 158 SER A C 1
ATOM 1280 O O . SER A 1 158 ? -13.957 18.923 1.549 1.00 54.25 158 SER A O 1
ATOM 1282 N N . SER A 1 159 ? -14.731 20.406 0.051 1.00 62.16 159 SER A N 1
ATOM 1283 C CA . SER A 1 159 ? -15.143 19.410 -0.931 1.00 62.16 159 SER A CA 1
ATOM 1284 C C . SER A 1 159 ? -13.941 18.710 -1.569 1.00 62.16 159 SER A C 1
ATOM 1286 O O . SER A 1 159 ? -13.130 19.338 -2.250 1.00 62.16 159 SER A O 1
ATOM 1288 N N . ILE A 1 160 ? -13.868 17.388 -1.409 1.00 72.69 160 ILE A N 1
ATOM 1289 C CA . ILE A 1 160 ? -12.954 16.526 -2.169 1.00 72.69 160 ILE A CA 1
ATOM 1290 C C . ILE A 1 160 ? -13.310 16.631 -3.662 1.00 72.69 160 ILE A C 1
ATOM 1292 O O . ILE A 1 160 ? -14.496 16.645 -4.012 1.00 72.69 160 ILE A O 1
ATOM 1296 N N . SER A 1 161 ? -12.319 16.708 -4.557 1.00 80.88 161 SER A N 1
ATOM 1297 C CA . SER A 1 161 ? -12.599 16.818 -5.994 1.00 80.88 161 SER A CA 1
ATOM 1298 C C . SER A 1 161 ? -13.164 15.509 -6.569 1.00 80.88 161 SER A C 1
ATOM 1300 O O . SER A 1 161 ? -13.004 14.428 -5.998 1.00 80.88 161 SER A O 1
ATOM 1302 N N . ALA A 1 162 ? -13.823 15.580 -7.730 1.00 80.88 162 ALA A N 1
ATOM 1303 C CA . ALA A 1 162 ? -14.291 14.376 -8.423 1.00 80.88 162 ALA A CA 1
ATOM 1304 C C . ALA A 1 162 ? -13.126 13.441 -8.808 1.00 80.88 162 ALA A C 1
ATOM 1306 O O . ALA A 1 162 ? -13.261 12.221 -8.715 1.00 80.88 162 ALA A O 1
ATOM 1307 N N . LEU A 1 163 ? -11.970 14.015 -9.163 1.00 83.44 163 LEU A N 1
ATOM 1308 C CA . LEU A 1 163 ? -10.748 13.273 -9.468 1.00 83.44 163 LEU A CA 1
ATOM 1309 C C . LEU A 1 163 ? -10.209 12.547 -8.227 1.00 83.44 163 LEU A C 1
ATOM 1311 O O . LEU A 1 163 ? -9.895 11.363 -8.304 1.00 83.44 163 LEU A O 1
ATOM 1315 N N . ASP A 1 164 ? -10.160 13.217 -7.075 1.00 80.75 164 ASP A N 1
ATOM 1316 C CA . ASP A 1 164 ? -9.693 12.612 -5.820 1.00 80.75 164 ASP A CA 1
ATOM 1317 C C . ASP A 1 164 ? -10.620 11.481 -5.351 1.00 80.75 164 ASP A C 1
ATOM 1319 O O . ASP A 1 164 ? -10.145 10.442 -4.888 1.00 80.75 164 ASP A O 1
ATOM 1323 N N . ARG A 1 165 ? -11.943 11.636 -5.529 1.00 82.50 165 ARG A N 1
ATOM 1324 C CA . ARG A 1 165 ? -12.912 10.553 -5.293 1.00 82.50 165 ARG A CA 1
ATOM 1325 C C . ARG A 1 165 ? -12.654 9.358 -6.209 1.00 82.50 165 ARG A C 1
ATOM 1327 O O . ARG A 1 165 ? -12.639 8.225 -5.733 1.00 82.50 165 ARG A O 1
ATOM 1334 N N . GLU A 1 166 ? -12.400 9.582 -7.497 1.00 84.50 166 GLU A N 1
ATOM 1335 C CA . GLU A 1 166 ? -12.080 8.495 -8.427 1.00 84.50 166 GLU A CA 1
ATOM 1336 C C . GLU A 1 166 ? -10.753 7.801 -8.069 1.00 84.50 166 GLU A C 1
ATOM 1338 O O . GLU A 1 166 ? -10.668 6.569 -8.055 1.00 84.50 166 GLU A O 1
ATOM 1343 N N . VAL A 1 167 ? -9.723 8.573 -7.711 1.00 84.88 167 VAL A N 1
ATOM 1344 C CA . VAL A 1 167 ? -8.444 8.054 -7.208 1.00 84.88 167 VAL A CA 1
ATOM 1345 C C . VAL A 1 167 ? -8.666 7.210 -5.950 1.00 84.88 167 VAL A C 1
ATOM 1347 O O . VAL A 1 167 ? -8.123 6.105 -5.865 1.00 84.88 167 VAL A O 1
ATOM 1350 N N . LEU A 1 168 ? -9.499 7.658 -5.008 1.00 84.88 168 LEU A N 1
ATOM 1351 C CA . LEU A 1 168 ? -9.857 6.896 -3.811 1.00 84.88 168 LEU A CA 1
ATOM 1352 C C . LEU A 1 168 ? -10.571 5.577 -4.157 1.00 84.88 168 LEU A C 1
ATOM 1354 O O . LEU A 1 168 ? -10.156 4.536 -3.650 1.00 84.88 168 LEU A O 1
ATOM 1358 N N . VAL A 1 169 ? -11.558 5.572 -5.067 1.00 86.06 169 VAL A N 1
ATOM 1359 C CA . VAL A 1 169 ? -12.227 4.336 -5.542 1.00 86.06 169 VAL A CA 1
ATOM 1360 C C . VAL A 1 169 ? -11.221 3.363 -6.168 1.00 86.06 169 VAL A C 1
ATOM 1362 O O . VAL A 1 169 ? -11.201 2.179 -5.825 1.00 86.06 169 VAL A O 1
ATOM 1365 N N . ARG A 1 170 ? -10.350 3.846 -7.064 1.00 89.94 170 ARG A N 1
ATOM 1366 C CA . ARG A 1 170 ? -9.335 3.020 -7.746 1.00 89.94 170 ARG A CA 1
ATOM 1367 C C . ARG A 1 170 ? -8.378 2.364 -6.743 1.00 89.94 170 ARG A C 1
ATOM 1369 O O . ARG A 1 170 ? -8.131 1.161 -6.832 1.00 89.94 170 ARG A O 1
ATOM 1376 N N . ASN A 1 171 ? -7.895 3.126 -5.760 1.00 89.75 171 ASN A N 1
ATOM 1377 C CA . ASN A 1 171 ? -7.027 2.617 -4.696 1.00 89.75 171 ASN A CA 1
ATOM 1378 C C . ASN A 1 171 ? -7.763 1.663 -3.738 1.00 89.75 171 ASN A C 1
ATOM 1380 O O . ASN A 1 171 ? -7.211 0.631 -3.361 1.00 89.75 171 ASN A O 1
ATOM 1384 N N . PHE A 1 172 ? -9.016 1.950 -3.383 1.00 88.50 172 PHE A N 1
ATOM 1385 C CA . PHE A 1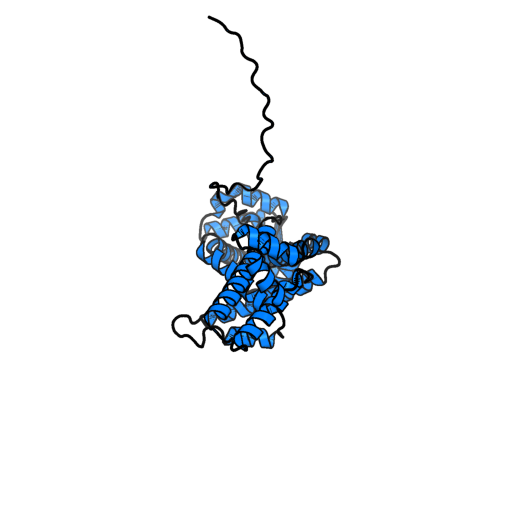 172 ? -9.845 1.086 -2.539 1.00 88.50 172 PHE A CA 1
ATOM 1386 C C . PHE A 1 172 ? -10.079 -0.295 -3.176 1.00 88.50 172 PHE A C 1
ATOM 1388 O O . PHE A 1 172 ? -9.870 -1.325 -2.529 1.00 88.50 172 PHE A O 1
ATOM 1395 N N . ARG A 1 173 ? -10.427 -0.332 -4.471 1.00 89.75 173 ARG A N 1
ATOM 1396 C CA . ARG A 1 173 ? -10.583 -1.578 -5.243 1.00 89.75 173 ARG A CA 1
ATOM 1397 C C . ARG A 1 173 ? -9.284 -2.396 -5.275 1.00 89.75 173 ARG A C 1
ATOM 1399 O O . ARG A 1 173 ? -9.322 -3.603 -5.027 1.00 89.75 173 ARG A O 1
ATOM 1406 N N . ALA A 1 174 ? -8.143 -1.743 -5.512 1.00 92.69 174 ALA A N 1
ATOM 1407 C CA . ALA A 1 174 ? -6.831 -2.393 -5.508 1.00 92.69 174 ALA A CA 1
ATOM 1408 C C . ALA A 1 174 ? -6.458 -2.959 -4.126 1.00 92.69 174 ALA A C 1
ATOM 1410 O O . ALA A 1 174 ? -6.031 -4.111 -4.034 1.00 92.69 174 ALA A O 1
ATOM 1411 N N . TYR A 1 175 ? -6.699 -2.201 -3.048 1.00 91.00 175 TYR A N 1
ATOM 1412 C CA . TYR A 1 175 ? -6.493 -2.663 -1.673 1.00 91.00 175 TYR A CA 1
ATOM 1413 C C . TYR A 1 175 ? -7.328 -3.909 -1.360 1.00 91.00 175 TYR A C 1
ATOM 1415 O O . TYR A 1 175 ? -6.796 -4.888 -0.840 1.00 91.00 175 TYR A O 1
ATOM 1423 N N . LEU A 1 176 ? -8.619 -3.913 -1.714 1.00 88.44 176 LEU A N 1
ATOM 1424 C CA . LEU A 1 176 ? -9.497 -5.069 -1.509 1.00 88.44 176 LEU A CA 1
ATOM 1425 C C . LEU A 1 176 ? -9.028 -6.307 -2.283 1.00 88.44 176 LEU A C 1
ATOM 1427 O O . LEU A 1 176 ? -9.045 -7.411 -1.736 1.00 88.44 176 LEU A O 1
ATOM 1431 N N . PHE A 1 177 ? -8.606 -6.146 -3.540 1.00 92.06 177 PHE A N 1
ATOM 1432 C CA . PHE A 1 177 ? -8.076 -7.254 -4.337 1.00 92.06 177 PHE A CA 1
ATOM 1433 C C . PHE A 1 177 ? -6.804 -7.841 -3.708 1.00 92.06 177 PHE A C 1
ATOM 1435 O O . PHE A 1 177 ? -6.717 -9.056 -3.507 1.00 92.06 177 PHE A O 1
ATOM 1442 N N . LEU A 1 178 ? -5.860 -6.978 -3.328 1.00 92.94 178 LEU A N 1
ATOM 1443 C CA . LEU A 1 178 ? -4.598 -7.365 -2.706 1.00 92.94 178 LEU A CA 1
ATOM 1444 C C . LEU A 1 178 ? -4.804 -8.021 -1.331 1.00 92.94 178 LEU A C 1
ATOM 1446 O O . LEU A 1 178 ? -4.217 -9.065 -1.053 1.00 92.94 178 LEU A O 1
ATOM 1450 N N . ALA A 1 179 ? -5.690 -7.470 -0.497 1.00 89.94 179 ALA A N 1
ATOM 1451 C CA . ALA A 1 179 ? -6.039 -8.034 0.805 1.00 89.94 179 ALA A CA 1
ATOM 1452 C C . ALA A 1 179 ? -6.653 -9.433 0.672 1.00 89.94 179 ALA A C 1
ATOM 1454 O O . ALA A 1 179 ? -6.216 -10.355 1.360 1.00 89.94 179 ALA A O 1
ATOM 1455 N N . ARG A 1 180 ? -7.600 -9.631 -0.259 1.00 90.19 180 ARG A N 1
ATOM 1456 C CA . ARG A 1 180 ? -8.172 -10.959 -0.549 1.00 90.19 180 ARG A CA 1
ATOM 1457 C C . ARG A 1 180 ? -7.095 -11.951 -0.986 1.00 90.19 180 ARG A C 1
ATOM 1459 O O . ARG A 1 180 ? -7.088 -13.076 -0.494 1.00 90.19 180 ARG A O 1
ATOM 1466 N N . LYS A 1 181 ? -6.163 -11.539 -1.854 1.00 92.12 181 LYS A N 1
ATOM 1467 C CA . LYS A 1 181 ? -5.041 -12.389 -2.283 1.00 92.12 181 LYS A CA 1
ATOM 1468 C C . LYS A 1 181 ? -4.136 -12.779 -1.109 1.00 92.12 181 LYS A C 1
ATOM 1470 O O . LYS A 1 181 ? -3.893 -13.968 -0.931 1.00 92.12 181 LYS A O 1
ATOM 1475 N N . ILE A 1 182 ? -3.718 -11.826 -0.272 1.00 90.69 182 ILE A N 1
ATOM 1476 C CA . ILE A 1 182 ? -2.877 -12.085 0.913 1.00 90.69 182 ILE A CA 1
ATOM 1477 C C . ILE A 1 182 ? -3.580 -13.014 1.917 1.00 90.69 182 ILE A C 1
ATOM 1479 O O . ILE A 1 182 ? -2.945 -13.922 2.445 1.00 90.69 182 ILE A O 1
ATOM 1483 N N . ILE A 1 183 ? -4.882 -12.822 2.157 1.00 86.50 183 ILE A N 1
ATOM 1484 C CA . ILE A 1 183 ? -5.682 -13.676 3.053 1.00 86.50 183 ILE A CA 1
ATOM 1485 C C . ILE A 1 183 ? -5.853 -15.091 2.474 1.00 86.50 183 ILE A C 1
ATOM 1487 O O . ILE A 1 183 ? -5.879 -16.055 3.233 1.00 86.50 183 ILE A O 1
ATOM 1491 N N . SER A 1 184 ? -5.927 -15.235 1.145 1.00 88.25 184 SER A N 1
ATOM 1492 C CA . SER A 1 184 ? -6.016 -16.543 0.474 1.00 88.25 184 SER A CA 1
ATOM 1493 C C . SER A 1 184 ? -4.696 -17.331 0.419 1.00 88.25 184 SER A C 1
ATOM 1495 O O . SER A 1 184 ? -4.706 -18.514 0.079 1.00 88.25 184 SER A O 1
ATOM 1497 N N . SER A 1 185 ? -3.557 -16.709 0.744 1.00 88.94 185 SER A N 1
ATOM 1498 C CA . SER A 1 185 ? -2.260 -17.393 0.808 1.00 88.94 185 SER A CA 1
ATOM 1499 C C . SER A 1 185 ? -2.201 -18.363 1.990 1.00 88.94 185 SER A C 1
ATOM 1501 O O . SER A 1 185 ? -2.625 -18.030 3.095 1.00 88.94 185 SER A O 1
ATOM 1503 N N . LYS A 1 186 ? -1.587 -19.544 1.805 1.00 83.44 186 LYS A N 1
ATOM 1504 C CA . LYS A 1 186 ? -1.518 -20.589 2.852 1.00 83.44 186 LYS A CA 1
ATOM 1505 C C . LYS A 1 186 ? -0.798 -20.116 4.118 1.00 83.44 186 LYS A C 1
ATOM 1507 O O . LYS A 1 186 ? -1.030 -20.636 5.205 1.00 83.44 186 LYS A O 1
ATOM 1512 N N . SER A 1 187 ? 0.107 -19.147 3.984 1.00 88.19 187 SER A N 1
ATOM 1513 C CA . SER A 1 187 ? 0.734 -18.469 5.114 1.00 88.19 187 SER A CA 1
ATOM 1514 C C . SER A 1 187 ? 1.146 -17.039 4.761 1.00 88.19 187 SER A C 1
ATOM 1516 O O . SER A 1 187 ? 1.381 -16.698 3.602 1.00 88.19 187 SER A O 1
ATOM 1518 N N . LEU A 1 188 ? 1.320 -16.211 5.794 1.00 88.06 188 LEU A N 1
ATOM 1519 C CA . LEU A 1 188 ? 1.853 -14.855 5.650 1.00 88.06 188 LEU A CA 1
ATOM 1520 C C . LEU A 1 188 ? 3.300 -14.847 5.123 1.00 88.06 188 LEU A C 1
ATOM 1522 O O . LEU A 1 188 ? 3.684 -13.935 4.400 1.00 88.06 188 LEU A O 1
ATOM 1526 N N . ARG A 1 189 ? 4.084 -15.888 5.443 1.00 88.81 189 ARG A N 1
ATOM 1527 C CA . ARG A 1 189 ? 5.434 -16.086 4.898 1.00 88.81 189 ARG A CA 1
ATOM 1528 C C . ARG A 1 189 ? 5.383 -16.267 3.380 1.00 88.81 189 ARG A C 1
ATOM 1530 O O . ARG A 1 189 ? 6.067 -15.540 2.673 1.00 88.81 189 ARG A O 1
ATOM 1537 N N . GLN A 1 190 ? 4.502 -17.142 2.891 1.00 89.12 190 GLN A N 1
ATOM 1538 C CA . GLN A 1 190 ? 4.290 -17.336 1.455 1.00 89.12 190 GLN A CA 1
ATOM 1539 C C . GLN A 1 190 ? 3.840 -16.035 0.769 1.00 89.12 190 GLN A C 1
ATOM 1541 O O . GLN A 1 190 ? 4.322 -15.715 -0.312 1.00 89.12 190 GLN A O 1
ATOM 1546 N N . ALA A 1 191 ? 2.955 -15.251 1.398 1.00 88.94 191 ALA A N 1
ATOM 1547 C CA . ALA A 1 191 ? 2.533 -13.957 0.856 1.00 88.94 191 ALA A CA 1
ATOM 1548 C C . ALA A 1 191 ? 3.696 -12.948 0.739 1.00 88.94 191 ALA A C 1
ATOM 1550 O O . ALA A 1 191 ? 3.745 -12.181 -0.219 1.00 88.94 191 ALA A O 1
ATOM 1551 N N . LEU A 1 192 ? 4.651 -12.965 1.676 1.00 89.25 192 LEU A N 1
ATOM 1552 C CA . LEU A 1 192 ? 5.865 -12.141 1.616 1.00 89.25 192 LEU A CA 1
ATOM 1553 C C . LEU A 1 192 ? 6.872 -12.641 0.570 1.00 89.25 192 LEU A C 1
ATOM 1555 O O . LEU A 1 192 ? 7.470 -11.829 -0.131 1.00 89.25 192 LEU A O 1
ATOM 1559 N N . GLU A 1 193 ? 7.029 -13.958 0.422 1.00 89.75 193 GLU A N 1
ATOM 1560 C CA . GLU A 1 193 ? 7.848 -14.578 -0.632 1.00 89.75 193 GLU A CA 1
ATOM 1561 C C . GLU A 1 193 ? 7.270 -14.298 -2.038 1.00 89.75 193 GLU A C 1
ATOM 1563 O O . GLU A 1 193 ? 8.018 -14.137 -2.997 1.00 89.75 193 GLU A O 1
ATOM 1568 N N . GLN A 1 194 ? 5.945 -14.154 -2.157 1.00 90.38 194 GLN A N 1
ATOM 1569 C CA . GLN A 1 194 ? 5.229 -13.842 -3.404 1.00 90.38 194 GLN A CA 1
ATOM 1570 C C . GLN A 1 194 ? 4.941 -12.340 -3.611 1.00 90.38 194 GLN A C 1
ATOM 1572 O O . GLN A 1 194 ? 4.172 -11.987 -4.506 1.00 90.38 194 GLN A O 1
ATOM 1577 N N . ARG A 1 195 ? 5.545 -11.440 -2.822 1.00 90.88 195 ARG A N 1
ATOM 1578 C CA . ARG A 1 195 ? 5.268 -9.987 -2.825 1.00 90.88 195 ARG A CA 1
ATOM 1579 C C . ARG A 1 195 ? 5.235 -9.356 -4.218 1.00 90.88 195 ARG A C 1
ATOM 1581 O O . ARG A 1 195 ? 4.235 -8.738 -4.575 1.00 90.88 195 ARG A O 1
ATOM 1588 N N . ASP A 1 196 ? 6.309 -9.505 -4.993 1.00 88.94 196 ASP A N 1
ATOM 1589 C CA . ASP A 1 196 ? 6.424 -8.870 -6.314 1.00 88.94 196 ASP A CA 1
ATOM 1590 C C . ASP A 1 196 ? 5.349 -9.405 -7.282 1.00 88.94 196 ASP A C 1
ATOM 1592 O O . ASP A 1 196 ? 4.768 -8.634 -8.042 1.00 88.94 196 ASP A O 1
ATOM 1596 N N . ALA A 1 197 ? 4.994 -10.694 -7.187 1.00 90.38 197 ALA A N 1
ATOM 1597 C CA . ALA A 1 197 ? 3.916 -11.298 -7.973 1.00 90.38 197 ALA A CA 1
ATOM 1598 C C . ALA A 1 197 ? 2.517 -10.813 -7.543 1.00 90.38 197 ALA A C 1
ATOM 1600 O O . ALA A 1 197 ? 1.650 -10.598 -8.390 1.00 90.38 197 ALA A O 1
ATOM 1601 N N . LEU A 1 198 ? 2.289 -10.592 -6.242 1.00 93.12 198 LEU A N 1
ATOM 1602 C CA . LEU A 1 198 ? 1.044 -10.015 -5.719 1.00 93.12 198 LEU A CA 1
ATOM 1603 C C . LEU A 1 198 ? 0.862 -8.556 -6.157 1.00 93.12 198 LEU A C 1
ATOM 1605 O O . LEU A 1 198 ? -0.240 -8.165 -6.553 1.00 93.12 198 LEU A O 1
ATOM 1609 N N . ILE A 1 199 ? 1.939 -7.765 -6.129 1.00 92.62 199 ILE A N 1
ATOM 1610 C CA . ILE A 1 199 ? 1.957 -6.394 -6.655 1.00 92.62 199 ILE A CA 1
ATOM 1611 C C . ILE A 1 199 ? 1.693 -6.417 -8.165 1.00 92.62 199 ILE A C 1
ATOM 1613 O O . ILE A 1 199 ? 0.805 -5.700 -8.621 1.00 92.62 199 ILE A O 1
ATOM 1617 N N . ALA A 1 200 ? 2.367 -7.286 -8.928 1.00 91.25 200 ALA A N 1
ATOM 1618 C CA . ALA A 1 200 ? 2.171 -7.410 -10.373 1.00 91.25 200 ALA A CA 1
ATOM 1619 C C . ALA A 1 200 ? 0.733 -7.784 -10.760 1.00 91.25 200 ALA A C 1
ATOM 1621 O O . ALA A 1 200 ? 0.122 -7.092 -11.573 1.00 91.25 200 ALA A O 1
ATOM 1622 N N . ALA A 1 201 ? 0.150 -8.801 -10.121 1.00 93.00 201 ALA A N 1
ATOM 1623 C CA . ALA A 1 201 ? -1.238 -9.204 -10.355 1.00 93.00 201 ALA A CA 1
ATOM 1624 C C . ALA A 1 201 ? -2.263 -8.126 -9.942 1.00 93.00 201 ALA A C 1
ATOM 1626 O O . ALA A 1 201 ? -3.380 -8.095 -10.457 1.00 93.00 201 ALA A O 1
ATOM 1627 N N . THR A 1 202 ? -1.910 -7.241 -9.003 1.00 94.56 202 THR A N 1
ATOM 1628 C CA . THR A 1 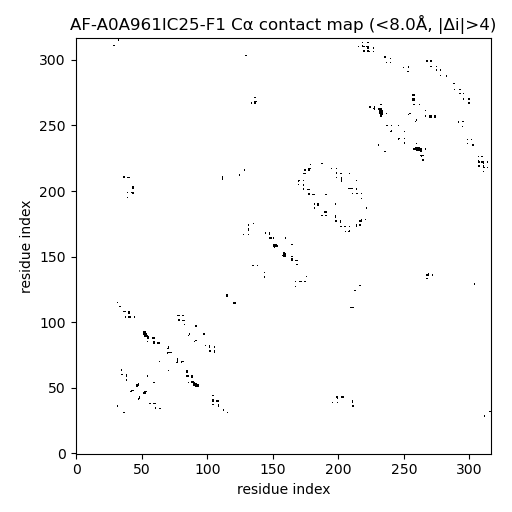202 ? -2.773 -6.120 -8.596 1.00 94.56 202 THR A CA 1
ATOM 1629 C C . THR A 1 202 ? -2.646 -4.942 -9.561 1.00 94.56 202 THR A C 1
ATOM 1631 O O . THR A 1 202 ? -3.664 -4.381 -9.963 1.00 94.56 202 THR A O 1
ATOM 1634 N N . ALA A 1 203 ? -1.425 -4.604 -9.985 1.00 93.25 203 ALA A N 1
ATOM 1635 C CA . ALA A 1 203 ? -1.153 -3.573 -10.987 1.00 93.25 203 ALA A CA 1
ATOM 1636 C C . ALA A 1 203 ? -1.775 -3.919 -12.348 1.00 93.25 203 ALA A C 1
ATOM 1638 O O . ALA A 1 203 ? -2.320 -3.044 -13.009 1.00 93.25 203 ALA A O 1
ATOM 1639 N N . GLU A 1 204 ? -1.779 -5.199 -12.725 1.00 91.88 204 GLU A N 1
ATOM 1640 C CA . GLU A 1 204 ? -2.487 -5.715 -13.899 1.00 91.88 204 GLU A CA 1
ATOM 1641 C C . GLU A 1 204 ? -3.968 -5.331 -13.916 1.00 91.88 204 GLU A C 1
ATOM 1643 O O . GLU A 1 204 ? -4.482 -4.812 -14.905 1.00 91.88 204 GLU A O 1
ATOM 1648 N N . ARG A 1 205 ? -4.655 -5.581 -12.798 1.00 93.06 205 ARG A N 1
ATOM 1649 C CA . ARG A 1 205 ? -6.088 -5.317 -12.654 1.00 93.06 205 ARG A CA 1
ATOM 1650 C C . ARG A 1 205 ? -6.392 -3.831 -12.434 1.00 93.06 205 ARG A C 1
ATOM 1652 O O . ARG A 1 205 ? -7.507 -3.384 -12.697 1.00 93.06 205 ARG A O 1
ATOM 1659 N N . HIS A 1 206 ? -5.417 -3.073 -11.935 1.00 92.81 206 HIS A N 1
ATOM 1660 C CA . HIS A 1 206 ? -5.559 -1.674 -11.537 1.00 92.81 206 HIS A CA 1
ATOM 1661 C C . HIS A 1 206 ? -4.376 -0.817 -12.043 1.00 92.81 206 HIS A C 1
ATOM 1663 O O . HIS A 1 206 ? -3.671 -0.217 -11.229 1.00 92.81 206 HIS A O 1
ATOM 1669 N N . PRO A 1 207 ? -4.170 -0.686 -13.371 1.00 88.69 207 PRO A N 1
ATOM 1670 C CA . PRO A 1 207 ? -2.961 -0.082 -13.963 1.00 88.69 207 PRO A CA 1
ATOM 1671 C C . PRO A 1 207 ? -2.791 1.421 -13.686 1.00 88.69 207 PRO A C 1
ATOM 1673 O O . PRO A 1 207 ? -1.731 1.997 -13.937 1.00 88.69 207 PRO A O 1
ATOM 1676 N N . HIS A 1 208 ? -3.831 2.073 -13.164 1.00 87.69 208 HIS A N 1
ATOM 1677 C CA . HIS A 1 208 ? -3.801 3.474 -12.741 1.00 87.69 208 HIS A CA 1
ATOM 1678 C C . HIS A 1 208 ? -3.292 3.670 -11.304 1.00 87.69 208 HIS A C 1
ATOM 1680 O O . HIS A 1 208 ? -3.017 4.806 -10.919 1.00 87.69 208 HIS A O 1
ATOM 1686 N N . VAL A 1 209 ? -3.182 2.603 -10.506 1.00 90.25 209 VAL A N 1
ATOM 1687 C CA . VAL A 1 209 ? -2.634 2.670 -9.146 1.00 90.25 209 VAL A CA 1
ATOM 1688 C C . VAL A 1 209 ? -1.112 2.570 -9.219 1.00 90.25 209 VAL A C 1
ATOM 1690 O O . VAL A 1 209 ? -0.563 1.730 -9.927 1.00 90.25 209 VAL A O 1
ATOM 1693 N N . MET A 1 210 ? -0.428 3.464 -8.507 1.00 90.44 210 MET A N 1
ATOM 1694 C CA . MET A 1 210 ? 1.034 3.539 -8.516 1.00 90.44 210 MET A CA 1
ATOM 1695 C C . MET A 1 210 ? 1.652 2.341 -7.788 1.00 90.44 210 MET A C 1
ATOM 1697 O O . MET A 1 210 ? 1.136 1.893 -6.762 1.00 90.44 210 MET A O 1
ATOM 1701 N N . VAL A 1 211 ? 2.767 1.832 -8.305 1.00 91.75 211 VAL A N 1
ATOM 1702 C CA . VAL A 1 211 ? 3.420 0.607 -7.823 1.00 91.75 211 VAL A CA 1
ATOM 1703 C C . VAL A 1 211 ? 3.893 0.763 -6.376 1.00 91.75 211 VAL A C 1
ATOM 1705 O O . VAL A 1 211 ? 3.712 -0.148 -5.567 1.00 91.75 211 VAL A O 1
ATOM 1708 N N . TYR A 1 212 ? 4.408 1.939 -6.016 1.00 88.00 212 TYR A N 1
ATOM 1709 C CA . TYR A 1 212 ? 4.743 2.295 -4.640 1.00 88.00 212 TYR A CA 1
ATOM 1710 C C . TYR A 1 212 ? 3.529 2.232 -3.701 1.00 88.00 212 TYR A C 1
ATOM 1712 O O . TYR A 1 212 ? 3.631 1.695 -2.600 1.00 88.00 212 TYR A O 1
ATOM 1720 N N . ILE A 1 213 ? 2.357 2.704 -4.144 1.00 88.50 213 ILE A N 1
ATOM 1721 C CA . ILE A 1 213 ? 1.134 2.638 -3.333 1.00 88.50 213 ILE A CA 1
ATOM 1722 C C . ILE A 1 213 ? 0.735 1.177 -3.098 1.00 88.50 213 ILE A C 1
ATOM 1724 O O . ILE A 1 213 ? 0.395 0.825 -1.971 1.00 88.50 213 ILE A O 1
ATOM 1728 N N . LEU A 1 214 ? 0.826 0.310 -4.114 1.00 91.50 214 LEU A N 1
ATOM 1729 C CA . LEU A 1 214 ? 0.565 -1.129 -3.959 1.00 91.50 214 LEU A CA 1
ATOM 1730 C C . LEU A 1 214 ? 1.543 -1.794 -2.976 1.00 91.50 214 LEU A C 1
ATOM 1732 O O . LEU A 1 214 ? 1.133 -2.639 -2.177 1.00 91.50 214 LEU A O 1
ATOM 1736 N N . ASP A 1 215 ? 2.817 -1.391 -2.990 1.00 89.06 215 ASP A N 1
ATOM 1737 C CA . ASP A 1 215 ? 3.814 -1.859 -2.024 1.00 89.06 215 ASP A CA 1
ATOM 1738 C C . ASP A 1 215 ? 3.465 -1.428 -0.591 1.00 89.06 215 ASP A C 1
ATOM 1740 O O . ASP A 1 215 ? 3.486 -2.248 0.331 1.00 89.06 215 ASP A O 1
ATOM 1744 N N . CYS A 1 216 ? 3.064 -0.168 -0.403 1.00 86.88 216 CYS A N 1
ATOM 1745 C CA . CYS A 1 216 ? 2.557 0.327 0.873 1.00 86.88 216 CYS A CA 1
ATOM 1746 C C . CYS A 1 216 ? 1.301 -0.438 1.316 1.00 86.88 216 CYS A C 1
ATOM 1748 O O . CYS A 1 216 ? 1.270 -0.921 2.446 1.00 86.88 216 CYS A O 1
ATOM 1750 N N . MET A 1 217 ? 0.305 -0.634 0.441 1.00 89.69 217 MET A N 1
ATOM 1751 C CA . MET A 1 217 ? -0.897 -1.427 0.743 1.00 89.69 217 MET A CA 1
ATOM 1752 C C . MET A 1 217 ? -0.527 -2.819 1.264 1.00 89.69 217 MET A C 1
ATOM 1754 O O . MET A 1 217 ? -1.038 -3.233 2.305 1.00 89.69 217 MET A O 1
ATOM 1758 N N . LEU A 1 218 ? 0.399 -3.515 0.591 1.00 91.19 218 LEU A N 1
ATOM 1759 C CA . LEU A 1 218 ? 0.884 -4.828 1.017 1.00 91.19 218 LEU A CA 1
ATOM 1760 C C . LEU A 1 218 ? 1.484 -4.768 2.426 1.00 91.19 218 LEU A C 1
ATOM 1762 O O . LEU A 1 218 ? 1.076 -5.545 3.290 1.00 91.19 218 LEU A O 1
ATOM 1766 N N . ARG A 1 219 ? 2.407 -3.830 2.686 1.00 88.12 219 ARG A N 1
ATOM 1767 C CA . ARG A 1 219 ? 3.030 -3.668 4.013 1.00 88.12 219 ARG A CA 1
ATOM 1768 C C . ARG A 1 219 ? 1.997 -3.363 5.097 1.00 88.12 219 ARG A C 1
ATOM 1770 O O . ARG A 1 219 ? 2.039 -3.981 6.156 1.00 88.12 219 ARG A O 1
ATOM 1777 N N . TYR A 1 220 ? 1.044 -2.471 4.834 1.00 87.56 220 TYR A N 1
ATOM 1778 C CA . TYR A 1 220 ? -0.038 -2.128 5.761 1.00 87.56 220 TYR A CA 1
ATOM 1779 C C . TYR A 1 220 ? -0.958 -3.327 6.062 1.00 87.56 220 TYR A C 1
ATOM 1781 O O . TYR A 1 220 ? -1.372 -3.507 7.209 1.00 87.56 220 TYR A O 1
ATOM 1789 N N . ILE A 1 221 ? -1.280 -4.170 5.073 1.00 88.19 221 ILE A N 1
ATOM 1790 C CA . ILE A 1 221 ? -2.075 -5.399 5.275 1.00 88.19 221 ILE A CA 1
ATOM 1791 C C . ILE A 1 221 ? -1.282 -6.414 6.113 1.00 88.19 221 ILE A C 1
ATOM 1793 O O . ILE A 1 221 ? -1.794 -6.936 7.103 1.00 88.19 221 ILE A O 1
ATOM 1797 N N . VAL A 1 222 ? -0.014 -6.658 5.765 1.00 90.06 222 VAL A N 1
ATOM 1798 C CA . VAL A 1 222 ? 0.876 -7.563 6.511 1.00 90.06 222 VAL A CA 1
ATOM 1799 C C . VAL A 1 222 ? 1.054 -7.095 7.959 1.00 90.06 222 VAL A C 1
ATOM 1801 O O . VAL A 1 222 ? 0.944 -7.906 8.878 1.00 90.06 222 VAL A O 1
ATOM 1804 N N . ALA A 1 223 ? 1.269 -5.796 8.182 1.00 89.44 223 ALA A N 1
ATOM 1805 C CA . ALA A 1 223 ? 1.417 -5.204 9.509 1.00 89.44 223 ALA A CA 1
ATOM 1806 C C . ALA A 1 223 ? 0.172 -5.421 10.384 1.00 89.44 223 ALA A C 1
ATOM 1808 O O . ALA A 1 223 ? 0.303 -5.832 11.535 1.00 89.44 223 ALA A O 1
ATOM 1809 N N . GLN A 1 224 ? -1.034 -5.237 9.830 1.00 87.50 224 GLN A N 1
ATOM 1810 C CA . GLN A 1 224 ? -2.295 -5.531 10.526 1.00 87.50 224 GLN A CA 1
ATOM 1811 C C . GLN A 1 224 ? -2.397 -7.005 10.944 1.00 87.50 224 GLN A C 1
ATOM 1813 O O . GLN A 1 224 ? -2.766 -7.294 12.082 1.00 87.50 224 GLN A O 1
ATOM 1818 N N . ILE A 1 225 ? -2.024 -7.940 10.061 1.00 88.75 225 ILE A N 1
ATOM 1819 C CA . ILE A 1 225 ? -2.039 -9.381 10.360 1.00 88.75 225 ILE A CA 1
ATOM 1820 C C . ILE A 1 225 ? -1.004 -9.733 11.444 1.00 88.75 225 ILE A C 1
ATOM 1822 O O . ILE A 1 225 ? -1.295 -10.542 12.323 1.00 88.75 225 ILE A O 1
ATOM 1826 N N . LEU A 1 226 ? 0.193 -9.138 11.411 1.00 90.25 226 LEU A N 1
ATOM 1827 C CA . LEU A 1 226 ? 1.241 -9.382 12.412 1.00 90.25 226 LEU A CA 1
ATOM 1828 C C . LEU A 1 226 ? 0.866 -8.837 13.791 1.00 90.25 226 LEU A C 1
ATOM 1830 O O . LEU A 1 226 ? 0.982 -9.565 14.776 1.00 90.25 226 LEU A O 1
ATOM 1834 N N . LEU A 1 227 ? 0.370 -7.599 13.862 1.00 90.50 227 LEU A N 1
ATOM 1835 C CA . LEU A 1 227 ? -0.108 -7.008 15.112 1.00 90.50 227 LEU A CA 1
ATOM 1836 C C . LEU A 1 227 ? -1.240 -7.849 15.710 1.00 90.50 227 LEU A C 1
ATOM 1838 O O . LEU A 1 227 ? -1.190 -8.186 16.888 1.00 90.50 227 LEU A O 1
ATOM 1842 N N . ALA A 1 228 ? -2.191 -8.299 14.889 1.00 88.75 228 ALA A N 1
ATOM 1843 C CA . ALA A 1 228 ? -3.303 -9.127 15.347 1.00 88.75 228 ALA A CA 1
ATOM 1844 C C . ALA A 1 228 ? -2.944 -10.551 15.791 1.00 88.75 228 ALA A C 1
ATOM 1846 O O . ALA A 1 228 ? -3.739 -11.187 16.478 1.00 88.75 228 ALA A O 1
ATOM 1847 N N . ARG A 1 229 ? -1.767 -11.064 15.416 1.00 89.44 229 ARG A N 1
ATOM 1848 C CA . ARG A 1 229 ? -1.241 -12.334 15.946 1.00 89.44 229 ARG A CA 1
ATOM 1849 C C . ARG A 1 229 ? -0.589 -12.178 17.317 1.00 89.44 229 ARG A C 1
ATOM 1851 O O . ARG A 1 229 ? -0.449 -13.171 18.020 1.00 89.44 229 ARG A O 1
ATOM 1858 N N . LYS A 1 230 ? -0.150 -10.965 17.663 1.00 89.62 230 LYS A N 1
ATOM 1859 C CA . LYS A 1 230 ? 0.628 -10.677 18.875 1.00 89.62 230 LYS A CA 1
ATOM 1860 C C . LYS A 1 230 ? -0.180 -9.951 19.954 1.00 89.62 230 LYS A C 1
ATOM 1862 O O . LYS A 1 230 ? 0.132 -10.097 21.130 1.00 89.62 230 LYS A O 1
ATOM 1867 N N . TYR A 1 231 ? -1.190 -9.178 19.562 1.00 91.50 231 TYR A N 1
ATOM 1868 C CA . TYR A 1 231 ? -1.896 -8.237 20.428 1.00 91.50 231 TYR A CA 1
ATOM 1869 C C . TYR A 1 231 ? -3.420 -8.385 20.337 1.00 91.50 231 TYR A C 1
ATOM 1871 O O . TYR A 1 231 ? -3.965 -8.832 19.324 1.00 91.50 231 TYR A O 1
ATOM 1879 N N . ARG A 1 232 ? -4.115 -7.958 21.396 1.00 91.75 232 ARG A N 1
ATOM 1880 C CA . ARG A 1 232 ? -5.571 -7.733 21.445 1.00 91.75 232 ARG A CA 1
ATOM 1881 C C . ARG A 1 232 ? -5.837 -6.259 21.796 1.00 91.75 232 ARG A C 1
ATOM 1883 O O . ARG A 1 232 ? -4.901 -5.458 21.878 1.00 91.75 232 ARG A O 1
ATOM 1890 N N . CYS A 1 233 ? -7.107 -5.864 21.906 1.00 92.25 233 CYS A N 1
ATOM 1891 C CA . CYS A 1 233 ? -7.463 -4.469 22.185 1.00 92.25 233 CYS A CA 1
ATOM 1892 C C . CYS A 1 233 ? -7.113 -4.034 23.613 1.00 92.25 233 CYS A C 1
ATOM 1894 O O . CYS A 1 233 ? -6.825 -2.861 23.809 1.00 92.25 233 CYS A O 1
ATOM 1896 N N . ASP A 1 234 ? -7.052 -4.956 24.576 1.00 92.69 234 ASP A N 1
ATOM 1897 C CA . ASP A 1 234 ? -6.482 -4.718 25.909 1.00 92.69 234 ASP A CA 1
ATOM 1898 C C . ASP A 1 234 ? -5.109 -4.021 25.861 1.00 92.69 234 ASP A C 1
ATOM 1900 O O . ASP A 1 234 ? -4.908 -2.966 26.457 1.00 92.69 234 ASP A O 1
ATOM 1904 N N . THR A 1 235 ? -4.188 -4.565 25.071 1.00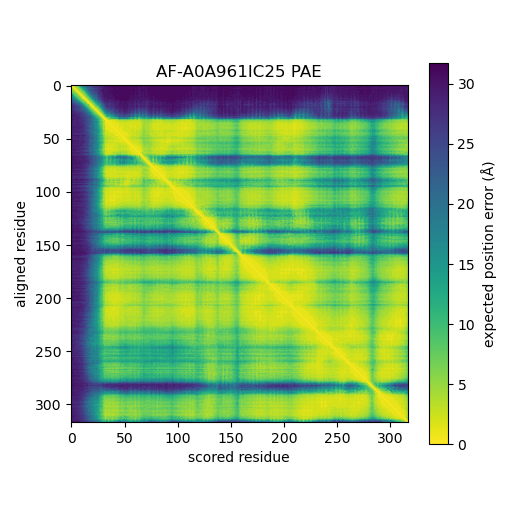 93.56 235 THR A N 1
ATOM 1905 C CA . THR A 1 235 ? -2.804 -4.120 24.951 1.00 93.56 235 THR A CA 1
ATOM 1906 C C . THR A 1 235 ? -2.754 -2.781 24.230 1.00 93.56 235 THR A C 1
ATOM 1908 O O . THR A 1 235 ? -2.020 -1.886 24.630 1.00 93.56 235 THR A O 1
ATOM 1911 N N . LEU A 1 236 ? -3.580 -2.617 23.193 1.00 92.44 236 LEU A N 1
ATOM 1912 C CA . LEU A 1 236 ? -3.744 -1.343 22.501 1.00 92.44 236 LEU A CA 1
ATOM 1913 C C . LEU A 1 236 ? -4.209 -0.235 23.458 1.00 92.44 236 LEU A C 1
ATOM 1915 O O . LEU A 1 236 ? -3.645 0.853 23.425 1.00 92.44 236 LEU A O 1
ATOM 1919 N N . ILE A 1 237 ? -5.225 -0.500 24.287 1.00 93.12 237 ILE A N 1
ATOM 1920 C CA . ILE A 1 237 ? -5.799 0.482 25.216 1.00 93.12 237 ILE A CA 1
ATOM 1921 C C . ILE A 1 237 ? -4.787 0.828 26.316 1.00 93.12 237 ILE A C 1
ATOM 1923 O O . ILE A 1 237 ? -4.560 2.006 26.577 1.00 93.12 237 ILE A O 1
ATOM 1927 N N . VAL A 1 238 ? -4.125 -0.169 26.911 1.00 93.25 238 VAL A N 1
ATOM 1928 C CA . VAL A 1 238 ? -3.101 0.047 27.950 1.00 93.25 238 VAL A CA 1
ATOM 1929 C C . VAL A 1 238 ? -1.923 0.873 27.428 1.00 93.25 238 VAL A C 1
ATOM 1931 O O . VAL A 1 238 ? -1.459 1.782 28.114 1.00 93.25 238 VAL A O 1
ATOM 1934 N N . GLU A 1 239 ? -1.433 0.599 26.219 1.00 93.31 239 GLU A N 1
ATOM 1935 C CA . GLU A 1 239 ? -0.325 1.368 25.643 1.00 93.31 239 GLU A CA 1
ATOM 1936 C C . GLU A 1 239 ? -0.770 2.755 25.144 1.00 93.31 239 GLU A C 1
ATOM 1938 O O . GLU A 1 239 ? -0.007 3.711 25.255 1.00 93.31 239 GLU A O 1
ATOM 1943 N N . TRP A 1 240 ? -2.014 2.904 24.672 1.00 93.81 240 TRP A N 1
ATOM 1944 C CA . TRP A 1 240 ? -2.610 4.206 24.344 1.00 93.81 240 TRP A CA 1
ATOM 1945 C C . TRP A 1 240 ? -2.682 5.112 25.576 1.00 93.81 240 TRP A C 1
ATOM 1947 O O . TRP A 1 240 ? -2.264 6.266 25.511 1.00 93.81 240 TRP A O 1
ATOM 1957 N N . MET A 1 241 ? -3.135 4.590 26.721 1.00 93.38 241 MET A N 1
ATOM 1958 C CA . MET A 1 241 ? -3.145 5.357 27.970 1.00 93.38 241 MET A CA 1
ATOM 1959 C C . MET A 1 241 ? -1.754 5.853 28.352 1.00 93.38 241 MET A C 1
ATOM 1961 O O . MET A 1 241 ? -1.606 7.015 28.716 1.00 93.38 241 MET A O 1
ATOM 1965 N N . LYS A 1 242 ? -0.734 4.991 28.245 1.00 92.69 242 LYS A N 1
ATOM 1966 C CA . LYS A 1 242 ? 0.658 5.346 28.557 1.00 92.69 242 LYS A CA 1
ATOM 1967 C C . LYS A 1 242 ? 1.206 6.427 27.625 1.00 92.69 242 LYS A C 1
ATOM 1969 O O . LYS A 1 242 ? 1.857 7.344 28.109 1.00 92.69 242 LYS A O 1
ATOM 1974 N N . GLU A 1 243 ? 0.945 6.331 26.318 1.00 89.75 243 GLU A N 1
ATOM 1975 C CA . GLU A 1 243 ? 1.426 7.305 25.321 1.00 89.75 243 GLU A CA 1
ATOM 1976 C C . GLU A 1 243 ? 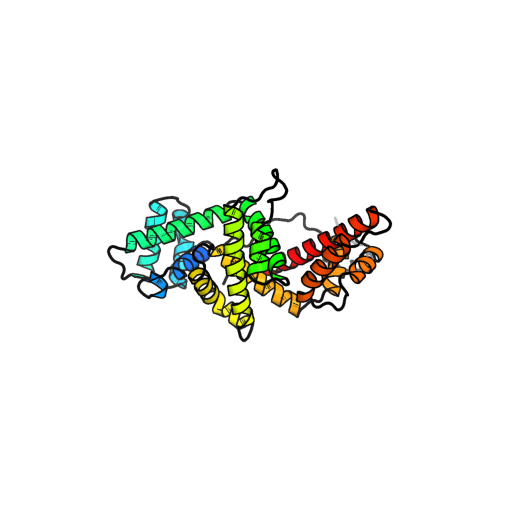0.817 8.701 25.552 1.00 89.75 243 GLU A C 1
ATOM 1978 O O . GLU A 1 243 ? 1.521 9.704 25.455 1.00 89.75 243 GLU A O 1
ATOM 1983 N N . TYR A 1 244 ? -0.480 8.773 25.877 1.00 89.50 244 TYR A N 1
ATOM 1984 C CA . TYR A 1 244 ? -1.218 10.039 26.013 1.00 89.50 244 TYR A CA 1
ATOM 1985 C C . TYR A 1 244 ? -1.411 10.527 27.461 1.00 89.50 244 TYR A C 1
ATOM 1987 O O . TYR A 1 244 ? -1.965 11.605 27.663 1.00 89.50 244 TYR A O 1
ATOM 1995 N N . GLY A 1 245 ? -0.960 9.769 28.464 1.00 90.00 245 GLY A N 1
ATOM 1996 C CA . GLY A 1 245 ? -1.090 10.123 29.883 1.00 90.00 245 GLY A CA 1
ATOM 1997 C C . GLY A 1 245 ? -2.510 10.004 30.452 1.00 90.00 245 GLY A C 1
ATOM 1998 O O . GLY A 1 245 ? -2.828 10.697 31.416 1.00 90.00 245 GLY A O 1
ATOM 1999 N N . PHE A 1 246 ? -3.369 9.161 29.870 1.00 90.50 246 PHE A N 1
ATOM 2000 C CA . PHE A 1 246 ? -4.744 8.962 30.350 1.00 90.50 246 PHE A CA 1
ATOM 2001 C C . PHE A 1 246 ? -4.811 8.068 31.596 1.00 90.50 246 PHE A C 1
ATOM 2003 O O . PHE A 1 246 ? -4.005 7.150 31.771 1.00 90.50 246 PHE A O 1
ATOM 2010 N N . GLY A 1 247 ? -5.801 8.322 32.454 1.00 90.06 247 GLY A N 1
ATOM 2011 C CA . GLY A 1 247 ? -6.011 7.612 33.708 1.00 90.06 247 GLY A CA 1
ATOM 2012 C C . GLY A 1 247 ? -6.945 6.398 33.592 1.00 90.06 247 GLY A C 1
ATOM 2013 O O . GLY A 1 247 ? -7.484 6.085 32.524 1.00 90.06 247 GLY A O 1
ATOM 2014 N N . PRO A 1 248 ? -7.165 5.679 34.710 1.00 89.62 248 PRO A N 1
ATOM 2015 C CA . PRO A 1 248 ? -8.066 4.525 34.746 1.00 89.62 248 PRO A CA 1
ATOM 2016 C C . PRO A 1 248 ? -9.519 4.858 34.363 1.00 89.62 248 PRO A C 1
ATOM 2018 O O . PRO A 1 248 ? -10.238 3.986 33.878 1.00 89.62 248 PRO A O 1
ATOM 2021 N N . GLU A 1 249 ? -9.960 6.105 34.546 1.00 89.38 249 GLU A N 1
ATOM 2022 C CA . GLU A 1 249 ? -11.319 6.538 34.204 1.00 89.38 249 GLU A CA 1
ATOM 2023 C C . GLU A 1 249 ? -11.559 6.543 32.688 1.00 89.38 249 GLU A C 1
ATOM 2025 O O . GLU A 1 249 ? -12.557 5.987 32.218 1.00 89.38 249 GLU A O 1
ATOM 2030 N N . GLU A 1 250 ? -10.629 7.088 31.897 1.00 90.06 250 GLU A N 1
ATOM 2031 C CA . GLU A 1 250 ? -10.689 7.035 30.432 1.00 90.06 250 GLU A CA 1
ATOM 2032 C C . GLU A 1 250 ? -10.651 5.592 29.917 1.00 90.06 250 GLU A C 1
ATOM 2034 O O . GLU A 1 250 ? -11.362 5.257 28.965 1.00 90.06 250 GLU A O 1
ATOM 2039 N N . MET A 1 251 ? -9.872 4.722 30.571 1.00 87.44 251 MET A N 1
ATOM 2040 C CA . MET A 1 251 ? -9.804 3.292 30.258 1.00 87.44 251 MET A CA 1
ATOM 2041 C C . MET A 1 251 ? -11.178 2.626 30.385 1.00 87.44 251 MET A C 1
ATOM 2043 O O . MET A 1 251 ? -11.657 1.987 29.447 1.00 87.44 251 MET A O 1
ATOM 2047 N N . VAL A 1 252 ? -11.842 2.827 31.530 1.00 88.81 252 VAL A N 1
ATOM 2048 C CA . VAL A 1 252 ? -13.172 2.273 31.821 1.00 88.81 252 VAL A CA 1
ATOM 2049 C C . VAL A 1 252 ? -14.234 2.847 30.881 1.00 88.81 252 VAL A C 1
ATOM 2051 O O . VAL A 1 252 ? -15.139 2.118 30.475 1.00 88.81 252 VAL A O 1
ATOM 2054 N N . ARG A 1 253 ? -14.127 4.123 30.487 1.00 89.00 253 ARG A N 1
ATOM 2055 C CA . ARG A 1 253 ? -15.018 4.738 29.486 1.00 89.00 253 ARG A CA 1
ATOM 2056 C C . ARG A 1 253 ? -14.848 4.098 28.109 1.00 89.00 253 ARG A C 1
ATOM 2058 O O . ARG A 1 253 ? -15.838 3.667 27.524 1.00 89.00 253 ARG A O 1
ATOM 2065 N N . ILE A 1 254 ? -13.614 3.954 27.625 1.00 89.31 254 ILE A N 1
ATOM 2066 C CA . ILE A 1 254 ? -13.311 3.285 26.350 1.00 89.31 254 ILE A CA 1
ATOM 2067 C C . ILE A 1 254 ? -13.758 1.820 26.340 1.00 89.31 254 ILE A C 1
ATOM 2069 O O . ILE A 1 254 ? -14.295 1.358 25.332 1.00 89.31 254 ILE A O 1
ATOM 2073 N N . ALA A 1 255 ? -13.599 1.097 27.450 1.00 88.44 255 ALA A N 1
ATOM 2074 C CA . ALA A 1 255 ? -13.951 -0.319 27.546 1.00 88.44 255 ALA A CA 1
ATOM 2075 C C . ALA A 1 255 ? -15.445 -0.611 27.307 1.00 88.44 255 ALA A C 1
ATOM 2077 O O . ALA A 1 255 ? -15.787 -1.716 26.889 1.00 88.44 255 ALA A O 1
ATOM 2078 N N . ARG A 1 256 ? -16.329 0.380 27.514 1.00 88.25 256 ARG A N 1
ATOM 2079 C CA . ARG A 1 256 ? -17.767 0.295 27.179 1.00 88.25 256 ARG A CA 1
ATOM 2080 C C . ARG A 1 256 ? -18.008 0.165 25.674 1.00 88.25 256 ARG A C 1
ATOM 2082 O O . ARG A 1 256 ? -18.957 -0.487 25.260 1.00 88.25 256 ARG A O 1
ATOM 2089 N N . TYR A 1 257 ? -17.142 0.785 24.875 1.00 89.19 257 TYR A N 1
ATOM 2090 C CA . TYR A 1 257 ? -17.222 0.849 23.416 1.00 89.19 257 TYR A CA 1
ATOM 2091 C C . TYR A 1 257 ? -16.356 -0.214 22.733 1.00 89.19 257 TYR A C 1
ATOM 2093 O O . TYR A 1 257 ? -16.689 -0.715 21.659 1.00 89.19 257 TYR A O 1
ATOM 2101 N N . ILE A 1 258 ? -15.210 -0.541 23.336 1.00 91.25 258 ILE A N 1
ATOM 2102 C CA . ILE A 1 258 ? -14.232 -1.494 22.810 1.00 91.25 258 ILE A CA 1
ATOM 2103 C C . ILE A 1 258 ? -13.814 -2.424 23.957 1.00 91.25 258 ILE A C 1
ATOM 2105 O O . ILE A 1 258 ? -12.832 -2.141 24.647 1.00 91.25 258 ILE A O 1
ATOM 2109 N N . PRO A 1 259 ? -14.546 -3.535 24.171 1.00 90.06 259 PRO A N 1
ATOM 2110 C CA . PRO A 1 259 ? -14.239 -4.505 25.218 1.00 90.06 259 PRO A CA 1
ATOM 2111 C C . PRO A 1 259 ? -12.802 -5.030 25.123 1.00 90.06 259 PRO A C 1
ATOM 2113 O O . PRO A 1 259 ? -12.304 -5.288 24.024 1.00 90.06 259 PRO A O 1
ATOM 2116 N N . TYR A 1 260 ? -12.132 -5.215 26.262 1.00 86.50 260 TYR A N 1
ATOM 2117 C CA . TYR A 1 260 ? -10.715 -5.607 26.325 1.00 86.50 260 TYR A CA 1
ATOM 2118 C C . TYR A 1 260 ? -10.403 -6.928 25.605 1.00 86.50 260 TYR A C 1
ATOM 2120 O O . TYR A 1 260 ? -9.346 -7.080 24.990 1.00 86.50 260 TYR A O 1
ATOM 2128 N N . ASP A 1 261 ? -11.345 -7.871 25.624 1.00 86.69 261 ASP A N 1
ATOM 2129 C CA . ASP A 1 261 ? -11.235 -9.165 24.957 1.00 86.69 261 ASP A CA 1
ATOM 2130 C C . ASP A 1 261 ? -11.351 -9.067 23.420 1.00 86.69 261 ASP A C 1
ATOM 2132 O O . ASP A 1 261 ? -11.020 -10.030 22.719 1.00 86.69 261 ASP A O 1
ATOM 2136 N N . THR A 1 262 ? -11.731 -7.909 22.869 1.00 89.56 262 THR A N 1
ATOM 2137 C CA . THR A 1 262 ? -11.785 -7.661 21.422 1.00 89.56 262 THR A CA 1
ATOM 2138 C C . THR A 1 262 ? -10.437 -7.996 20.769 1.00 89.56 262 THR A C 1
ATOM 2140 O O . THR A 1 262 ? -9.400 -7.399 21.064 1.00 89.56 262 THR A O 1
ATOM 2143 N N . GLY A 1 263 ? -10.429 -8.946 19.829 1.00 89.06 263 GLY A N 1
ATOM 2144 C CA . GLY A 1 263 ? -9.242 -9.239 19.018 1.00 89.06 263 GLY A CA 1
ATOM 2145 C C . GLY A 1 263 ? -8.864 -8.045 18.134 1.00 89.06 263 GLY A C 1
ATOM 2146 O O . GLY A 1 263 ? -9.745 -7.372 17.609 1.00 89.06 263 GLY A O 1
ATOM 2147 N N . PHE A 1 264 ? -7.570 -7.790 17.926 1.00 88.06 264 PHE A N 1
ATOM 2148 C CA . PHE A 1 264 ? -7.064 -6.554 17.300 1.00 88.06 264 PHE A CA 1
ATOM 2149 C C . PHE A 1 264 ? -7.707 -6.216 15.938 1.00 88.06 264 PHE A C 1
ATOM 2151 O O . PHE A 1 264 ? -8.024 -5.060 15.688 1.00 88.06 264 PHE A O 1
ATOM 2158 N N . LEU A 1 265 ? -8.005 -7.209 15.084 1.00 84.69 265 LEU A N 1
ATOM 2159 C CA . LEU A 1 265 ? -8.704 -6.978 13.802 1.00 84.69 265 LEU A CA 1
ATOM 2160 C C . LEU A 1 265 ? -10.147 -6.465 13.966 1.00 84.69 265 LEU A C 1
ATOM 2162 O O . LEU A 1 265 ? -10.662 -5.798 13.071 1.00 84.69 265 LEU A O 1
ATOM 2166 N N . ARG A 1 266 ? -10.806 -6.767 15.091 1.00 86.69 266 ARG A N 1
ATOM 2167 C CA . ARG A 1 266 ? -12.174 -6.320 15.401 1.00 86.69 266 ARG A CA 1
ATOM 2168 C C . ARG A 1 266 ? -12.224 -4.910 15.998 1.00 86.69 266 ARG A C 1
ATOM 2170 O O . ARG A 1 266 ? -13.300 -4.320 15.980 1.00 86.69 266 ARG A O 1
ATOM 2177 N N . PHE A 1 267 ? -11.088 -4.346 16.438 1.00 88.25 267 PHE A N 1
ATOM 2178 C CA . PHE A 1 267 ? -10.981 -2.986 16.997 1.00 88.25 267 PHE A CA 1
ATOM 2179 C C . PHE A 1 267 ? -11.813 -1.966 16.211 1.00 88.25 267 PHE A C 1
ATOM 2181 O O . PHE A 1 267 ? -12.684 -1.289 16.752 1.00 88.25 267 PHE A O 1
ATOM 2188 N N . ARG A 1 268 ? -11.569 -1.895 14.898 1.00 79.81 268 ARG A N 1
ATOM 2189 C CA . ARG A 1 268 ? -12.186 -0.891 14.030 1.00 79.81 268 ARG A CA 1
ATOM 2190 C C . ARG A 1 268 ? -13.681 -1.112 13.796 1.00 79.81 268 ARG A C 1
ATOM 2192 O O . ARG A 1 268 ? -14.401 -0.138 13.591 1.00 79.81 268 ARG A O 1
ATOM 2199 N N . ALA A 1 269 ? -14.148 -2.362 13.816 1.00 81.12 269 ALA A N 1
ATOM 2200 C CA . ALA A 1 269 ? -15.574 -2.661 13.718 1.00 81.12 269 ALA A CA 1
ATOM 2201 C C . ALA A 1 269 ? -16.305 -2.128 14.959 1.00 81.12 269 ALA A C 1
ATOM 2203 O O . ALA A 1 269 ? -17.269 -1.379 14.815 1.00 81.12 269 ALA A O 1
ATOM 2204 N N . ASN A 1 270 ? -15.767 -2.401 16.153 1.00 86.06 270 ASN A N 1
ATOM 2205 C CA . ASN A 1 270 ? -16.305 -1.891 17.416 1.00 86.06 270 ASN A CA 1
ATOM 2206 C C . ASN A 1 270 ? -16.225 -0.356 17.487 1.00 86.06 270 ASN A C 1
ATOM 2208 O O . ASN A 1 270 ? -17.227 0.285 17.780 1.00 86.06 270 ASN A O 1
ATOM 2212 N N . TYR A 1 271 ? -15.103 0.256 17.084 1.00 86.44 271 TYR A N 1
ATOM 2213 C CA . TYR A 1 271 ? -14.985 1.716 16.946 1.00 86.44 271 TYR A CA 1
ATOM 2214 C C . TYR A 1 271 ? -16.063 2.320 16.023 1.00 86.44 271 TYR A C 1
ATOM 2216 O O . TYR A 1 271 ? -16.675 3.332 16.361 1.00 86.44 271 TYR A O 1
ATOM 2224 N N . ARG A 1 272 ? -16.346 1.706 14.861 1.00 79.00 272 ARG A N 1
ATOM 2225 C CA . ARG A 1 272 ? -17.396 2.188 13.943 1.00 79.00 272 ARG A CA 1
ATOM 2226 C C . ARG A 1 272 ? -18.790 2.080 14.565 1.00 79.00 272 ARG A C 1
ATOM 2228 O O . ARG A 1 272 ? -19.598 2.985 14.359 1.00 79.00 272 ARG A O 1
ATOM 2235 N N . THR A 1 273 ? -19.069 0.996 15.286 1.00 83.81 273 THR A N 1
ATOM 2236 C CA . THR A 1 273 ? -20.322 0.806 16.029 1.00 83.81 273 THR A CA 1
ATOM 2237 C C . THR A 1 273 ? -20.466 1.872 17.113 1.00 83.81 273 THR A C 1
ATOM 2239 O O . THR A 1 273 ? -21.426 2.634 17.065 1.00 83.81 273 THR A O 1
ATOM 2242 N N . ALA A 1 274 ? -19.452 2.058 17.959 1.00 85.50 274 ALA A N 1
ATOM 2243 C CA . ALA A 1 274 ? -19.433 3.075 19.007 1.00 85.50 274 ALA A CA 1
ATOM 2244 C C . ALA A 1 274 ? -19.644 4.505 18.476 1.00 85.50 274 ALA A C 1
ATOM 2246 O O . ALA A 1 274 ? -20.444 5.263 19.015 1.00 85.50 274 ALA A O 1
ATOM 2247 N N . ILE A 1 275 ? -18.990 4.883 17.370 1.00 82.50 275 ILE A N 1
ATOM 2248 C CA . ILE A 1 275 ? -19.185 6.203 16.742 1.00 82.50 275 ILE A CA 1
ATOM 2249 C C . ILE A 1 275 ? -20.596 6.360 16.142 1.00 82.50 275 ILE A C 1
ATOM 2251 O O . ILE A 1 275 ? -21.109 7.478 16.081 1.00 82.50 275 ILE A O 1
ATOM 2255 N N . ARG A 1 276 ? -21.243 5.278 15.687 1.00 78.88 276 ARG A N 1
ATOM 2256 C CA . ARG A 1 276 ? -22.650 5.308 15.243 1.00 78.88 276 ARG A CA 1
ATOM 2257 C C . ARG A 1 276 ? -23.604 5.439 16.426 1.00 78.88 276 ARG A C 1
ATOM 2259 O O . ARG A 1 276 ? -24.513 6.258 16.365 1.00 78.88 276 ARG A O 1
ATOM 2266 N N . GLU A 1 277 ? -23.374 4.674 17.486 1.00 82.56 277 GLU A N 1
ATOM 2267 C CA . GLU A 1 277 ? -24.146 4.734 18.726 1.00 82.56 277 GLU A CA 1
ATOM 2268 C C . GLU A 1 277 ? -24.075 6.138 19.326 1.00 82.56 277 GLU A C 1
ATOM 2270 O O . GLU A 1 277 ? -25.115 6.763 19.481 1.00 82.56 277 GLU A O 1
ATOM 2275 N N . LEU A 1 278 ? -22.876 6.701 19.508 1.00 79.81 278 LEU A N 1
ATOM 2276 C CA . LEU A 1 278 ? -22.673 8.074 19.989 1.00 79.81 278 LEU A CA 1
ATOM 2277 C C . LEU A 1 278 ? -23.367 9.139 19.125 1.00 79.81 278 LEU A C 1
ATOM 2279 O O . LEU A 1 278 ? -23.876 10.116 19.658 1.00 79.81 278 LEU A O 1
ATOM 2283 N N . LYS A 1 279 ? -23.431 8.969 17.798 1.00 72.12 279 LYS A N 1
ATOM 2284 C CA . LYS A 1 279 ? -24.165 9.900 16.918 1.00 72.12 279 LYS A CA 1
ATOM 2285 C C . LYS A 1 279 ? -25.685 9.802 17.048 1.00 72.12 279 LYS A C 1
ATOM 2287 O O . LYS A 1 279 ? -26.372 10.789 16.798 1.00 72.12 279 LYS A O 1
ATOM 2292 N N . ASN A 1 280 ? -26.197 8.622 17.382 1.00 69.25 280 ASN A N 1
ATOM 2293 C CA . ASN A 1 280 ? -27.629 8.362 17.520 1.00 69.25 280 ASN A CA 1
ATOM 2294 C C . ASN A 1 280 ? -28.120 8.603 18.958 1.00 69.25 280 ASN A C 1
ATOM 2296 O O . ASN A 1 280 ? -29.304 8.856 19.176 1.00 69.25 280 ASN A O 1
ATOM 2300 N N . TYR A 1 281 ? -27.219 8.534 19.938 1.00 65.25 281 TYR A N 1
ATOM 2301 C CA . TYR A 1 281 ? -27.493 8.814 21.337 1.00 65.25 281 TYR A CA 1
ATOM 2302 C C . TYR A 1 281 ? -27.618 10.326 21.558 1.00 65.25 281 TYR A C 1
ATOM 2304 O O . TYR A 1 281 ? -26.742 11.098 21.175 1.00 65.25 281 TYR A O 1
ATOM 2312 N N . ARG A 1 282 ? -28.686 10.758 22.234 1.00 57.53 282 ARG A N 1
ATOM 2313 C CA . ARG A 1 282 ? -28.765 12.093 22.845 1.00 57.53 282 ARG A CA 1
ATOM 2314 C C . ARG A 1 282 ? -28.425 11.952 24.331 1.00 57.53 282 ARG A C 1
ATOM 2316 O O . ARG A 1 282 ? -29.329 11.655 25.111 1.00 57.53 282 ARG A O 1
ATOM 2323 N N . PRO A 1 283 ? -27.154 12.098 24.748 1.00 55.72 283 PRO A N 1
ATOM 2324 C CA . PRO A 1 283 ? -26.820 12.079 26.165 1.00 55.72 283 PRO A CA 1
ATOM 2325 C C . PRO A 1 283 ? -27.391 13.316 26.878 1.00 55.72 283 PRO A C 1
ATOM 2327 O O . PRO A 1 283 ? -27.648 14.336 26.235 1.00 55.72 283 PRO A O 1
ATOM 2330 N N . PRO A 1 284 ? -27.547 13.259 28.212 1.00 52.28 284 PRO A N 1
ATOM 2331 C CA . PRO A 1 284 ? -28.088 14.368 29.000 1.00 52.28 284 PRO A CA 1
ATOM 2332 C C . PRO A 1 284 ? -27.204 15.630 28.998 1.00 52.28 284 PRO A C 1
ATOM 2334 O O . PRO A 1 284 ? -27.693 16.703 29.338 1.00 52.28 284 PRO A O 1
ATOM 2337 N N . THR A 1 285 ? -25.926 15.536 28.609 1.00 57.34 285 THR A N 1
ATOM 2338 C CA . THR A 1 285 ? -25.020 16.685 28.442 1.00 57.34 285 THR A CA 1
ATOM 2339 C C . THR A 1 285 ? -24.113 16.511 27.218 1.00 57.34 285 THR A C 1
ATOM 2341 O O . THR A 1 285 ? -23.565 15.433 26.982 1.00 57.34 285 THR A O 1
ATOM 2344 N N . ALA A 1 286 ? -23.919 17.586 26.443 1.00 62.31 286 ALA A N 1
ATOM 2345 C CA . ALA A 1 286 ? -23.082 17.569 25.236 1.00 62.31 286 ALA A CA 1
ATOM 2346 C C . ALA A 1 286 ? -21.598 17.283 25.545 1.00 62.31 286 ALA A C 1
ATOM 2348 O O . ALA A 1 286 ? -20.960 16.488 24.860 1.00 62.31 286 ALA A O 1
ATOM 2349 N N . ASN A 1 287 ? -21.074 17.848 26.638 1.00 61.00 287 ASN A N 1
ATOM 2350 C CA . ASN A 1 287 ? -19.654 17.758 27.002 1.00 61.00 287 ASN A CA 1
ATOM 2351 C C . ASN A 1 287 ? -19.164 16.310 27.213 1.00 61.00 287 ASN A C 1
ATOM 2353 O O . ASN A 1 287 ? -18.008 15.999 26.925 1.00 61.00 287 ASN A O 1
ATOM 2357 N N . ALA A 1 288 ? -20.032 15.413 27.699 1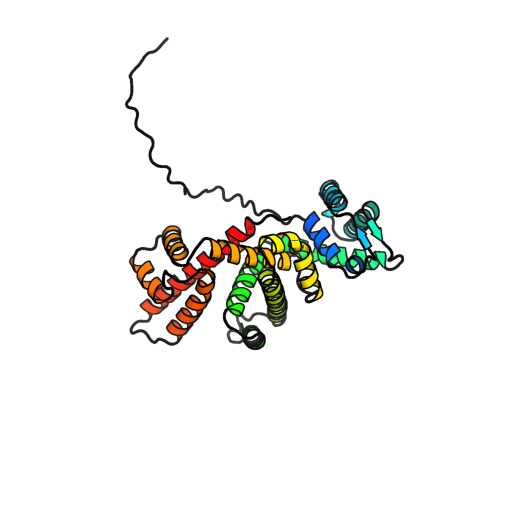.00 65.12 288 ALA A N 1
ATOM 2358 C CA . ALA A 1 288 ? -19.695 13.999 27.866 1.00 65.12 288 ALA A CA 1
ATOM 2359 C C . ALA A 1 288 ? -19.565 13.276 26.512 1.00 65.12 288 ALA A C 1
ATOM 2361 O O . ALA A 1 288 ? -18.655 12.464 26.338 1.00 65.12 288 ALA A O 1
ATOM 2362 N N . LEU A 1 289 ? -20.423 13.624 25.541 1.00 70.31 289 LEU A N 1
ATOM 2363 C CA . LEU A 1 289 ? -20.376 13.094 24.177 1.00 70.31 289 LEU A CA 1
ATOM 2364 C C . LEU A 1 289 ? -19.060 13.456 23.491 1.00 70.31 289 LEU A C 1
ATOM 2366 O O . LEU A 1 289 ? -18.356 12.578 22.997 1.00 70.31 289 LEU A O 1
ATOM 2370 N N . ASP A 1 290 ? -18.721 14.745 23.482 1.00 73.62 290 ASP A N 1
ATOM 2371 C CA . ASP A 1 290 ? -17.533 15.247 22.791 1.00 73.62 290 ASP A CA 1
ATOM 2372 C C . ASP A 1 290 ? -16.247 14.683 23.409 1.00 73.62 290 ASP A C 1
ATOM 2374 O O . ASP A 1 290 ? -15.299 14.358 22.691 1.00 73.62 290 ASP A O 1
ATOM 2378 N N . SER A 1 291 ? -16.247 14.471 24.729 1.00 83.25 291 SER A N 1
ATOM 2379 C CA . SER A 1 291 ? -15.163 13.802 25.446 1.00 83.25 291 SER A CA 1
ATOM 2380 C C . SER A 1 291 ? -15.024 12.319 25.052 1.00 83.25 291 SER A C 1
ATOM 2382 O O . SER A 1 291 ? -13.923 11.898 24.700 1.00 83.25 291 SER A O 1
ATOM 2384 N N . ASP A 1 292 ? -16.105 11.528 25.019 1.00 85.25 292 ASP A N 1
ATOM 2385 C CA . ASP A 1 292 ? -16.044 10.120 24.574 1.00 85.25 292 ASP A CA 1
ATOM 2386 C C . ASP A 1 292 ? -15.639 9.999 23.091 1.00 85.25 292 ASP A C 1
ATOM 2388 O O . ASP A 1 292 ? -14.808 9.161 22.725 1.00 85.25 292 ASP A O 1
ATOM 2392 N N . VAL A 1 293 ? -16.161 10.880 22.230 1.00 84.25 293 VAL A N 1
ATOM 2393 C CA . VAL A 1 293 ? -15.787 10.963 20.809 1.00 84.25 293 VAL A CA 1
ATOM 2394 C C . VAL A 1 293 ? -14.306 11.323 20.645 1.00 84.25 293 VAL A C 1
ATOM 2396 O O . VAL A 1 293 ? -13.642 10.771 19.764 1.00 84.25 293 VAL A O 1
ATOM 2399 N N . PHE A 1 294 ? -13.762 12.213 21.480 1.00 86.69 294 PHE A N 1
ATOM 2400 C CA . PHE A 1 294 ? -12.335 12.542 21.490 1.00 86.69 294 PHE A CA 1
ATOM 2401 C C . PHE A 1 294 ? -11.468 11.339 21.888 1.00 86.69 294 PHE A C 1
ATOM 2403 O O . PHE A 1 294 ? -10.520 11.021 21.164 1.00 86.69 294 PHE A O 1
ATOM 2410 N N . LEU A 1 295 ? -11.810 10.635 22.976 1.00 90.12 295 LEU A N 1
ATOM 2411 C CA . LEU A 1 295 ? -11.068 9.450 23.428 1.00 90.12 295 LEU A CA 1
ATOM 2412 C C . LEU A 1 295 ? -11.057 8.355 22.349 1.00 90.12 295 LEU A C 1
ATOM 2414 O O . LEU A 1 295 ? -10.001 7.827 22.003 1.00 90.12 295 LEU A O 1
ATOM 2418 N N . LEU A 1 296 ? -12.211 8.061 21.740 1.00 88.88 296 LEU A N 1
ATOM 2419 C CA . LEU A 1 296 ? -12.300 7.083 20.652 1.00 88.88 296 LEU A CA 1
ATOM 2420 C C . LEU A 1 296 ? -11.457 7.497 19.436 1.00 88.88 296 LEU A C 1
ATOM 2422 O O . LEU A 1 296 ? -10.766 6.660 18.847 1.00 88.88 296 LEU A O 1
ATOM 2426 N N . ARG A 1 297 ? -11.482 8.781 19.049 1.00 84.31 297 ARG A N 1
ATOM 2427 C CA . ARG A 1 297 ? -10.667 9.301 17.937 1.00 84.31 297 ARG A CA 1
ATOM 2428 C C . ARG A 1 297 ? -9.171 9.154 18.217 1.00 84.31 297 ARG A C 1
ATOM 2430 O O . ARG A 1 297 ? -8.457 8.672 17.338 1.00 84.31 297 ARG A O 1
ATOM 2437 N N . SER A 1 298 ? -8.695 9.523 19.408 1.00 89.19 298 SER A N 1
ATOM 2438 C CA . SER A 1 298 ? -7.270 9.413 19.755 1.00 89.19 298 SER A CA 1
ATOM 2439 C C . SER A 1 298 ? -6.803 7.952 19.786 1.00 89.19 298 SER A C 1
ATOM 2441 O O . SER A 1 298 ? -5.749 7.636 19.233 1.00 89.19 298 SER A O 1
ATOM 2443 N N . LEU A 1 299 ? -7.630 7.034 20.293 1.00 90.25 299 LEU A N 1
ATOM 2444 C CA . LEU A 1 299 ? -7.367 5.593 20.259 1.00 90.25 299 LEU A CA 1
ATOM 2445 C C . LEU A 1 299 ? -7.318 5.035 18.821 1.00 90.25 299 LEU A C 1
ATOM 2447 O O . LEU A 1 299 ? -6.449 4.226 18.495 1.00 90.25 299 LEU A O 1
ATOM 2451 N N . SER A 1 300 ? -8.194 5.500 17.922 1.00 86.69 300 SER A N 1
ATOM 2452 C CA . SER A 1 300 ? -8.161 5.131 16.495 1.00 86.69 300 SER A CA 1
ATOM 2453 C C . SER A 1 300 ? -6.924 5.674 15.760 1.00 86.69 300 SER A C 1
ATOM 2455 O O . SER A 1 300 ? -6.388 5.009 14.863 1.00 86.69 300 SER A O 1
ATOM 2457 N N . ILE A 1 301 ? -6.450 6.867 16.133 1.00 83.81 301 ILE A N 1
ATOM 2458 C CA . ILE A 1 301 ? -5.191 7.440 15.636 1.00 83.81 301 ILE A CA 1
ATOM 2459 C C . ILE A 1 301 ? -4.011 6.586 16.122 1.00 83.81 301 ILE A C 1
ATOM 2461 O O . ILE A 1 301 ? -3.194 6.155 15.306 1.00 83.81 301 ILE A O 1
ATOM 2465 N N . PHE A 1 302 ? -3.970 6.246 17.413 1.00 88.12 302 PHE A N 1
ATOM 2466 C CA . PHE A 1 302 ? -2.932 5.399 18.003 1.00 88.12 302 PHE A CA 1
ATOM 2467 C C . PHE A 1 302 ? -2.859 4.010 17.356 1.00 88.12 302 PHE A C 1
ATOM 2469 O O . PHE A 1 302 ? -1.787 3.597 16.910 1.00 88.12 302 PHE A O 1
ATOM 2476 N N . TYR A 1 303 ? -4.002 3.336 17.194 1.00 87.62 303 TYR A N 1
ATOM 2477 C CA . TYR A 1 303 ? -4.116 2.061 16.478 1.00 87.62 303 TYR A CA 1
ATOM 2478 C C . TYR A 1 303 ? -3.532 2.125 15.063 1.00 87.62 303 TYR A C 1
ATOM 2480 O O . TYR A 1 303 ? -2.810 1.226 14.626 1.00 87.62 303 TYR A O 1
ATOM 2488 N N . THR A 1 304 ? -3.808 3.212 14.340 1.00 82.75 304 THR A N 1
ATOM 2489 C CA . THR A 1 304 ? -3.261 3.400 12.993 1.00 82.75 304 THR A CA 1
ATOM 2490 C C . THR A 1 304 ? -1.753 3.655 13.050 1.00 82.75 304 THR A C 1
ATOM 2492 O O . THR A 1 304 ? -1.014 3.039 12.284 1.00 82.75 304 THR A O 1
ATOM 2495 N N . SER A 1 305 ? -1.269 4.450 14.011 1.00 84.06 305 SER A N 1
ATOM 2496 C CA . SER A 1 305 ? 0.169 4.685 14.219 1.00 84.06 305 SER A CA 1
ATOM 2497 C C . SER A 1 305 ? 0.957 3.390 14.463 1.00 84.06 305 SER A C 1
ATOM 2499 O O . SER A 1 305 ? 2.079 3.257 13.983 1.00 84.06 305 SER A O 1
ATOM 2501 N N . TRP A 1 306 ? 0.368 2.401 15.145 1.00 88.56 306 TRP A N 1
ATOM 2502 C CA . TRP A 1 306 ? 0.976 1.082 15.346 1.00 88.56 306 TRP A CA 1
ATOM 2503 C C . TRP A 1 306 ? 1.131 0.314 14.037 1.00 88.56 306 TRP A C 1
ATOM 2505 O O . TRP A 1 306 ? 2.196 -0.243 13.772 1.00 88.56 306 TRP A O 1
ATOM 2515 N N . ILE A 1 307 ? 0.093 0.318 13.196 1.00 86.06 307 ILE A N 1
ATOM 2516 C CA . ILE A 1 307 ? 0.143 -0.299 11.865 1.00 86.06 307 ILE A CA 1
ATOM 2517 C C . ILE A 1 307 ? 1.214 0.383 11.010 1.00 86.06 307 ILE A C 1
ATOM 2519 O O . ILE A 1 307 ? 1.996 -0.314 10.370 1.00 86.06 307 ILE A O 1
ATOM 2523 N N . MET A 1 308 ? 1.298 1.717 11.050 1.00 81.50 308 MET A N 1
ATOM 2524 C CA . MET A 1 308 ? 2.328 2.496 10.355 1.00 81.50 308 MET A CA 1
ATOM 2525 C C . MET A 1 308 ? 3.735 2.105 10.820 1.00 81.50 308 MET A C 1
ATOM 2527 O O . MET A 1 308 ? 4.504 1.575 10.016 1.00 81.50 308 MET A O 1
ATOM 2531 N N . LYS A 1 309 ? 4.029 2.254 12.123 1.00 83.38 309 LYS A N 1
ATOM 2532 C CA . LYS A 1 309 ? 5.315 1.897 12.755 1.00 83.38 309 LYS A CA 1
ATOM 2533 C C . LYS A 1 309 ? 5.727 0.451 12.424 1.00 83.38 309 LYS A C 1
ATOM 2535 O O . LYS A 1 309 ? 6.886 0.196 12.113 1.00 83.38 309 LYS A O 1
ATOM 2540 N N . MET A 1 310 ? 4.784 -0.497 12.441 1.00 86.81 310 MET A N 1
ATOM 2541 C CA . MET A 1 310 ? 5.041 -1.898 12.085 1.00 86.81 310 MET A CA 1
ATOM 2542 C C . MET A 1 310 ? 5.268 -2.097 10.575 1.00 86.81 310 MET A C 1
ATOM 2544 O O . MET A 1 310 ? 6.108 -2.902 10.182 1.00 86.81 310 MET A O 1
ATOM 2548 N N . SER A 1 311 ? 4.553 -1.367 9.713 1.00 84.88 311 SER A N 1
ATOM 2549 C CA . SER A 1 311 ? 4.703 -1.457 8.253 1.00 84.88 311 SER A CA 1
ATOM 2550 C C . SER A 1 311 ? 6.056 -0.928 7.756 1.00 84.88 311 SER A C 1
ATOM 2552 O O . SER A 1 311 ? 6.616 -1.486 6.811 1.00 84.88 311 SER A O 1
ATOM 2554 N N . GLU A 1 312 ? 6.615 0.086 8.426 1.00 79.69 312 GLU A N 1
ATOM 2555 C CA . GLU A 1 312 ? 7.953 0.628 8.154 1.00 79.69 312 GLU A CA 1
ATOM 2556 C C . GLU A 1 312 ? 9.075 -0.352 8.531 1.00 79.69 312 GLU A C 1
ATOM 2558 O O . GLU A 1 312 ? 10.122 -0.364 7.889 1.00 79.69 312 GLU A O 1
ATOM 2563 N N . GLN A 1 313 ? 8.847 -1.212 9.531 1.00 83.38 313 GLN A N 1
ATOM 2564 C CA . GLN A 1 313 ? 9.787 -2.261 9.951 1.00 83.38 313 GLN A CA 1
ATOM 2565 C C . GLN A 1 313 ? 9.802 -3.478 9.010 1.00 83.38 313 GLN A C 1
ATOM 2567 O O . GLN A 1 313 ? 10.689 -4.327 9.119 1.00 83.38 313 GLN A O 1
ATOM 2572 N N . LEU A 1 314 ? 8.846 -3.589 8.079 1.00 81.06 314 LEU A N 1
ATOM 2573 C CA . LEU A 1 314 ? 8.835 -4.672 7.097 1.00 81.06 314 LEU A CA 1
ATOM 2574 C C . LEU A 1 314 ? 9.912 -4.437 6.025 1.00 81.06 314 LEU A C 1
ATOM 2576 O O . LEU A 1 314 ? 9.959 -3.354 5.429 1.00 81.06 314 LEU A O 1
ATOM 2580 N N . PRO A 1 315 ? 10.752 -5.447 5.724 1.00 71.12 315 PRO A N 1
ATOM 2581 C CA . PRO A 1 315 ? 11.860 -5.286 4.792 1.00 71.12 315 PRO A CA 1
ATOM 2582 C C . PRO A 1 315 ? 11.351 -4.981 3.377 1.00 71.12 315 PRO A C 1
ATOM 2584 O O . PRO A 1 315 ? 10.255 -5.391 2.992 1.00 71.12 315 PRO A O 1
ATOM 2587 N N . ALA A 1 316 ? 12.137 -4.247 2.586 1.00 62.41 316 ALA A N 1
ATOM 2588 C CA . ALA A 1 316 ? 11.732 -3.817 1.243 1.00 62.41 316 ALA A CA 1
ATOM 2589 C C . ALA A 1 316 ? 11.735 -4.950 0.190 1.00 62.41 316 ALA A C 1
ATOM 2591 O O . ALA A 1 316 ? 10.909 -4.873 -0.721 1.00 62.41 316 ALA A O 1
ATOM 2592 N N . ASN A 1 317 ? 12.598 -5.965 0.392 1.00 58.47 317 ASN A N 1
ATOM 2593 C CA . ASN A 1 317 ? 12.831 -7.228 -0.352 1.00 58.47 317 ASN A CA 1
ATOM 2594 C C . ASN A 1 317 ? 12.866 -7.188 -1.886 1.00 58.47 317 ASN A C 1
ATOM 2596 O O . ASN A 1 317 ? 11.862 -6.803 -2.512 1.00 58.47 317 ASN A O 1
#

Solvent-accessible surface area (backbone atoms only — not comparable to full-atom values): 18247 Å² total; per-residue (Å²): 131,82,90,87,86,84,90,73,83,86,76,79,80,74,86,80,75,91,74,72,84,66,97,65,74,72,76,76,64,81,67,81,56,61,44,60,50,46,52,50,53,48,56,50,34,67,52,35,70,73,62,39,33,44,65,45,64,72,59,38,44,48,54,41,64,78,40,49,74,64,63,68,49,78,64,68,59,27,37,52,50,52,46,46,51,49,56,77,32,36,52,74,72,49,73,85,50,42,61,60,52,38,51,50,47,44,51,53,45,52,58,52,49,63,39,73,77,32,72,68,55,53,52,49,49,56,51,47,52,50,53,41,54,62,44,67,60,83,50,56,75,65,55,36,46,53,49,48,74,52,51,35,71,88,37,84,96,65,44,62,50,75,65,57,40,50,52,48,50,54,48,41,54,40,46,52,53,47,51,53,52,47,69,68,36,98,35,71,67,57,37,61,77,39,38,71,59,52,43,31,62,36,34,66,78,34,73,88,51,55,67,68,57,47,52,50,49,50,34,44,54,53,22,49,56,53,48,42,73,78,42,36,35,42,58,54,52,57,51,46,27,65,76,74,70,53,56,74,65,59,52,59,58,48,36,77,50,49,47,50,84,39,47,39,82,48,47,62,45,34,50,53,48,38,57,50,47,59,70,72,51,82,68,100,49,70,71,61,53,57,49,53,52,47,52,53,50,54,50,54,51,49,57,49,50,50,29,50,61,46,25,70,71,50,80,86,127

Nearest PDB structures (foldseek):
  6m3p-assembly2_B  TM=1.521E-01  e=1.174E+00  Mus musculus
  6yam-assembly1_v  TM=1.281E-01  e=5.648E+00  Oryctolagus cuniculus

Secondary structure (DSSP, 8-state):
----------PPPPP----PPPS----------HHHHHHHHHHTSHHHHTTSEEE-HHHHHHHHHHTTTTTS--SHHHHHHHHHHHHHTEEE--GGGHHHHHHHHHHHHHHHHHHHT-HHHHHHHHHHHHHHHHHTTS--HHHHHHHHHHTTTT-GGGPPPHHHHHHHHHHHHHHHHHHHHHHHSS-HHHHHHTHHHHHHHHHHH-TTS-HHHHHHHHHHHHHHHHHHHH-BHHHHHHHHHHHHT--HHHHHHHHTTS-TT-BGGGHHHHHHHHHHHHHH---S-HHHHHHHHHHHHHHHHHHHHHHHHHHHTS---

Seq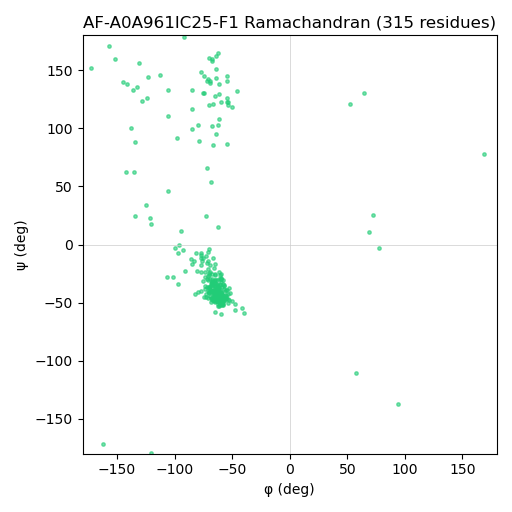uence (317 aa):
MSAKSSTASKTTPENRSAFMYPERMRRRRIGPDMALLLWRILQVQPEVRDGRVHVMRNAFLKSFRDSDADLSEYGDALTRNIAGLIRSHGRERLGRDFSRFVMRVTSHYRREQLMLTDPARLMSLDILFQTIQLLTLNATMDEAENVIQHIGTHYPASSISALDREVLVRNFRAYLFLARKIISSKSLRQALEQRDALIAATAERHPHVMVYILDCMLRYIVAQILLARKYRCDTLIVEWMKEYGFGPEEMVRIARYIPYDTGFLRFRANYRTAIRELKNYRPPTANALDSDVFLLRSLSIFYTSWIMKMSEQLPAN

Radius of gyration: 24.96 Å; Cα contacts (8 Å, |Δi|>4): 241; chains: 1; bounding box: 80×45×84 Å

pLDDT: mean 78.17, std 18.02, range [28.19, 94.81]

Foldseek 3Di:
DDDDDDDDDDDDDDDDPPDDPDPPPPPPLVAPLLLVQLVLLLCLDPCVVVVQFDFDSVQLSVVCVVCVPQCPDDDPSVLVVQLVSSVVGIDHNCVVCSSVSSVSSSVLSVVVVVLRVDPVSVVVLLVLVLLLLLLPLDADLVRSLVVLVCPQVVPVVRRDDPVNSVVSNLLSVLLVQLLVVCVPDPDVVVCVVCVSVSLSVSCNVRVVDRSVSSLLSNLLSSLLVVCLVPDAVLVLLVVLCVVVVNDVVLSVLVCVQPPRRHGLSCLSVSLVVSVVCLVVDDDPDPVVSVVSVVSSVSSSVSSSVSSVVSSSVDDSD